Protein 4DQ9 (pdb70)

B-factor: mean 27.58, std 11.33, range [7.48, 104.14]

Foldseek 3Di:
DVQVLQQVVLVVVLVVLVVQLVCLQVPVWKKAWAADQQQQKIFIWTQDPVPGTDGDDDDPDHGMDHRDPFKGKWKAFAPGDIDDDDDPHDVVVVDPDDDPPPDDHPWMNHNVSAIGFMKMGMGGPPDDRAQAFIWTQHVVGDIDTDHRD/DQQVLQQVVLVVVLVVLVVQLVCQQVPVWKKAWAADFVQQKIFIWTQDPVPGTDGDDDDPDDGMDGRDPQKGKWKDFAPDDTDDDDPDPPDDDDHPWINHNVLAIGFMKMGMDGPPDDRAQAFIWGQHPVSDIDTHHGDDDD

Secondary structure (DSSP, 8-state):
-HHHHHHHHHHHHHHHHHHHHHHHHHHS--EEEEEETTTTEEEEEEEETTTEEEE---SSS-SEEEPPTTEEEEEEETT------S-SS-GGGS-SS----PPPPSEEE-TTS-B--EEEEEEETTS-STTSEEEEE-TTS-EEEE---/-HHHHHHHHHHHHHHHHHHHHHHHHHHS--EEEEEETTTTEEEEEEEETTTEEEE---SSS-SEEE--TTEEEEEEETT-------SSTT--PPPSEEE-TTS-B--EEEEEEETTS-STTSEEEEE-TTS-EEEE-SS---

CATH classification: 3.55.40.10

Radius of gyration: 22.16 Å; Cα contacts (8 Å, |Δi|>4): 632; chains: 2; bounding box: 50×71×45 Å

Nearest PDB structures (foldseek):
  4dq9-assembly2_A  TM=1.007E+00  e=2.471E-28  Vibrio cholerae
  2qv8-assembly1_A  TM=1.004E+00  e=1.108E-24  Vibrio cholerae
  4dq9-assembly3_B  TM=9.383E-01  e=7.852E-24  Vibrio cholerae
  2qv8-assembly2_B  TM=9.721E-01  e=1.324E-19  Vibrio cholerae
  6nau-assembly3_C  TM=3.900E-01  e=1.516E+00  Klebsiella pneumoniae subsp. pneumoniae

InterPro domains:
  IPR002416 Type II secretion system protein GspH-like [PR00885] (2-16)
  IPR002416 Type II secretion system protein GspH-like [PR00885] (17-31)
  IPR002416 Type II secretion system protein GspH-like [PR00885] (145-160)
  IPR012902 Prokaryotic N-terminal methylation site [PS00409] (5-25)
  IPR012902 Prokaryotic N-terminal methylation site [TIGR02532] (5-26)
  IPR022346 General secretion pathway, GspH [PF12019] (42-180)
  IPR045584 Pilin-like [SSF54523] (7-83)
  IPR049875 Type II secretion system minor pseudopilin GspH [TIGR01708] (5-185)
  IPR051621 Type II secretion system protein J [PTHR39583] (1-183)

Organism: Vibrio cholerae serotype O1 (strain ATCC 39315 / El Tor Inaba N16961) (NCBI:txid243277)

Solvent-accessible surface area: 15915 Å² total; per-residue (Å²): 93,55,151,83,48,2,90,109,18,0,70,33,2,56,121,43,0,71,42,0,21,99,28,0,99,132,49,33,52,9,2,0,0,19,3,45,22,58,41,56,80,6,0,0,0,42,2,32,4,84,130,10,18,62,78,19,159,46,144,117,25,88,29,59,36,76,16,104,87,19,0,29,0,6,8,37,60,44,93,40,82,60,91,45,73,145,118,166,116,38,76,51,31,108,116,150,131,148,123,132,144,46,80,57,5,56,0,20,0,11,23,60,8,56,0,9,20,5,22,0,0,1,7,15,128,82,85,127,14,77,118,22,44,42,1,28,7,121,56,112,11,84,18,147,55,40,52,68,60,96,56,145,77,53,2,90,102,20,0,68,31,3,50,116,59,0,67,31,0,26,90,52,0,92,136,47,35,63,10,3,0,0,16,4,33,52,126,65,68,81,1,0,1,0,41,2,38,1,71,146,10,19,55,74,24,163,50,154,155,23,84,32,57,30,77,5,130,147,29,3,68,1,22,8,35,60,45,91,40,78,68,115,191,159,110,157,152,119,136,93,88,85,57,5,56,0,21,0,8,22,54,23,84,15,10,29,4,20,1,0,2,2,14,154,64,85,127,16,78,89,22,42,31,0,18,3,81,103,134,54,35,14,115,49,42,51,70,29,153,80,156

Structure (mmCIF, N/CA/C/O backbone):
data_4DQ9
#
_entry.id   4DQ9
#
_cell.length_a   53.391
_cell.length_b   71.110
_cell.length_c   84.646
_cell.angle_alpha   90.00
_cell.angle_beta   90.00
_cell.angle_gamma   90.00
#
_symmetry.space_group_name_H-M   'P 21 21 21'
#
loop_
_entity.id
_entity.type
_entity.pdbx_description
1 polymer 'General secretion pathway protein H'
2 non-polymer 'SODIUM ION'
3 non-polymer 'CHLORIDE ION'
4 water water
#
loop_
_atom_site.group_PDB
_atom_site.id
_atom_site.type_symbol
_atom_site.label_atom_id
_atom_site.label_alt_id
_atom_site.label_comp_id
_atom_site.label_asym_id
_atom_site.label_entity_id
_atom_site.label_seq_id
_atom_site.pdbx_PDB_ins_code
_atom_site.Cartn_x
_atom_site.Cartn_y
_atom_site.Cartn_z
_atom_site.occupancy
_atom_site.B_iso_or_equiv
_atom_site.auth_seq_id
_atom_site.auth_comp_id
_atom_site.auth_asym_id
_atom_site.auth_atom_id
_atom_site.pdbx_PDB_model_num
ATOM 1 N N . SER A 1 1 ? 29.985 67.461 -1.410 1.00 32.91 27 SER A N 1
ATOM 2 C CA . SER A 1 1 ? 31.404 67.342 -1.804 1.00 30.24 27 SER A CA 1
ATOM 3 C C . SER A 1 1 ? 31.916 65.990 -1.347 1.00 27.74 27 SER A C 1
ATOM 4 O O . SER A 1 1 ? 31.234 65.257 -0.591 1.00 26.87 27 SER A O 1
ATOM 7 N N . VAL A 1 2 ? 33.114 65.662 -1.808 1.00 26.43 28 VAL A N 1
ATOM 8 C CA . VAL A 1 2 ? 33.714 64.397 -1.394 1.00 23.47 28 VAL A CA 1
ATOM 9 C C . VAL A 1 2 ? 33.862 64.310 0.150 1.00 22.60 28 VAL A C 1
ATOM 10 O O . VAL A 1 2 ? 33.735 63.244 0.729 1.00 19.36 28 VAL A O 1
ATOM 14 N N . LYS A 1 3 ? 34.155 65.420 0.846 1.00 24.10 29 LYS A N 1
ATOM 15 C CA . LYS A 1 3 ? 34.308 65.343 2.303 1.00 23.77 29 LYS A CA 1
ATOM 16 C C . LYS A 1 3 ? 32.972 64.998 2.921 1.00 22.72 29 LYS A C 1
ATOM 17 O O . LYS A 1 3 ? 32.870 64.338 3.966 1.00 21.13 29 LYS A O 1
ATOM 23 N N . ASP A 1 4 ? 31.882 65.499 2.326 1.00 22.11 30 ASP A N 1
ATOM 24 C CA . ASP A 1 4 ? 30.543 65.271 2.863 1.00 22.04 30 ASP A CA 1
ATOM 25 C C . ASP A 1 4 ? 30.227 63.778 2.659 1.00 19.72 30 ASP A C 1
ATOM 26 O O . ASP A 1 4 ? 29.670 63.128 3.532 1.00 21.12 30 ASP A O 1
ATOM 31 N N . GLU A 1 5 ? 30.643 63.254 1.508 1.00 20.65 31 GLU A N 1
ATOM 32 C CA . GLU A 1 5 ? 30.504 61.847 1.199 1.00 18.16 31 GLU A CA 1
ATOM 33 C C . GLU A 1 5 ? 31.217 60.958 2.158 1.00 18.36 31 GLU A C 1
ATOM 34 O O . GLU A 1 5 ? 30.722 59.854 2.493 1.00 17.52 31 GLU A O 1
ATOM 40 N N . ALA A 1 6 ? 32.422 61.360 2.560 1.00 17.70 32 ALA A N 1
ATOM 41 C CA . ALA A 1 6 ? 33.215 60.542 3.488 1.00 15.82 32 ALA A CA 1
ATOM 42 C C . ALA A 1 6 ? 32.485 60.384 4.823 1.00 15.97 32 ALA A C 1
ATOM 43 O O . ALA A 1 6 ? 32.431 59.306 5.423 1.00 15.58 32 ALA A O 1
ATOM 45 N N . LYS A 1 7 ? 31.924 61.461 5.347 1.00 17.59 33 LYS A N 1
ATOM 46 C CA . LYS A 1 7 ? 31.144 61.427 6.569 1.00 16.01 33 LYS A CA 1
ATOM 47 C C . LYS A 1 7 ? 29.964 60.417 6.466 1.00 17.31 33 LYS A C 1
ATOM 48 O O . LYS A 1 7 ? 29.719 59.622 7.308 1.00 17.84 33 LYS A O 1
ATOM 54 N N . ILE A 1 8 ? 29.211 60.556 5.403 1.00 15.75 34 ILE A N 1
ATOM 55 C CA . ILE A 1 8 ? 28.008 59.759 5.164 1.00 15.69 34 ILE A CA 1
ATOM 56 C C . ILE A 1 8 ? 28.439 58.303 5.091 1.00 15.65 34 ILE A C 1
ATOM 57 O O . ILE A 1 8 ? 27.686 57.393 5.630 1.00 15.87 34 ILE A O 1
ATOM 62 N N . SER A 1 9 ? 29.567 58.045 4.406 1.00 14.96 35 SER A N 1
ATOM 63 C CA . SER A 1 9 ? 30.071 56.647 4.267 1.00 15.00 35 SER A CA 1
ATOM 64 C C . SER A 1 9 ? 30.545 56.113 5.606 1.00 13.27 35 SER A C 1
ATOM 65 O O . SER A 1 9 ? 30.260 54.895 5.903 1.00 15.04 35 SER A O 1
ATOM 68 N N . ALA A 1 10 ? 31.052 56.954 6.471 1.00 14.32 36 ALA A N 1
ATOM 69 C CA . ALA A 1 10 ? 31.527 56.471 7.781 1.00 15.67 36 ALA A CA 1
ATOM 70 C C . ALA A 1 10 ? 30.302 56.202 8.665 1.00 16.08 36 ALA A C 1
ATOM 71 O O . ALA A 1 10 ? 30.205 55.162 9.362 1.00 16.58 36 ALA A O 1
ATOM 73 N N . GLN A 1 11 ? 29.270 57.033 8.546 1.00 15.84 37 GLN A N 1
ATOM 74 C CA . GLN A 1 11 ? 28.008 56.814 9.327 1.00 15.56 37 GLN A CA 1
ATOM 75 C C . GLN A 1 11 ? 27.376 55.513 8.878 1.00 16.04 37 GLN A C 1
ATOM 76 O O . GLN A 1 11 ? 26.887 54.709 9.707 1.00 16.40 37 GLN A O 1
ATOM 82 N N . SER A 1 12 ? 27.417 55.264 7.563 1.00 14.64 38 SER A N 1
ATOM 83 C CA . SER A 1 12 ? 26.788 54.036 7.001 1.00 16.49 38 SER A CA 1
ATOM 84 C C . SER A 1 12 ? 27.530 52.847 7.594 1.00 15.62 38 SER A C 1
ATOM 85 O O . SER A 1 12 ? 26.849 51.867 8.066 1.00 15.86 38 SER A O 1
ATOM 88 N N . PHE A 1 13 ? 28.865 52.845 7.537 1.00 14.79 39 PHE A N 1
ATOM 89 C CA . PHE A 1 13 ? 29.586 51.709 8.146 1.00 13.52 39 PHE A CA 1
ATOM 90 C C . PHE A 1 13 ? 29.287 51.516 9.639 1.00 14.18 39 PHE A C 1
ATOM 91 O O . PHE A 1 13 ? 29.103 50.379 10.111 1.00 15.49 39 PHE A O 1
ATOM 99 N N . TYR A 1 14 ? 29.245 52.598 10.400 1.00 14.19 40 TYR A N 1
ATOM 100 C CA . TYR A 1 14 ? 28.976 52.576 11.821 1.00 15.25 40 TYR A CA 1
ATOM 101 C C . TYR A 1 14 ? 27.644 51.921 12.059 1.00 17.24 40 TYR A C 1
ATOM 102 O O . TYR A 1 14 ? 27.556 51.057 12.921 1.00 17.65 40 TYR A O 1
ATOM 111 N N . GLN A 1 15 ? 26.633 52.317 11.300 1.00 16.04 41 GLN A N 1
ATOM 112 C CA . GLN A 1 15 ? 25.265 51.822 11.494 1.00 16.41 41 GLN A CA 1
ATOM 113 C C . GLN A 1 15 ? 25.212 50.363 11.189 1.00 16.41 41 GLN A C 1
ATOM 114 O O . GLN A 1 15 ? 24.539 49.602 11.933 1.00 15.53 41 GLN A O 1
ATOM 120 N N . ARG A 1 16 ? 26.005 49.931 10.183 1.00 15.37 42 ARG A N 1
ATOM 121 C CA . ARG A 1 16 ? 25.961 48.536 9.785 1.00 14.69 42 ARG A CA 1
ATOM 122 C C . ARG A 1 16 ? 26.726 47.675 10.779 1.00 14.26 42 ARG A C 1
ATOM 123 O O . ARG A 1 16 ? 26.268 46.565 11.106 1.00 17.95 42 ARG A O 1
ATOM 131 N N . LEU A 1 17 ? 27.849 48.172 11.294 1.00 14.43 43 LEU A N 1
ATOM 132 C CA . LEU A 1 17 ? 28.602 47.417 12.248 1.00 14.02 43 LEU A CA 1
ATOM 133 C C . LEU A 1 17 ? 27.725 47.257 13.556 1.00 14.38 43 LEU A C 1
ATOM 134 O O . LEU A 1 17 ? 27.690 46.161 14.157 1.00 16.01 43 LEU A O 1
ATOM 139 N N . LEU A 1 18 ? 27.101 48.334 13.996 1.00 17.12 44 LEU A N 1
ATOM 140 C CA . LEU A 1 18 ? 26.303 48.302 15.223 1.00 18.75 44 LEU A CA 1
ATOM 141 C C . LEU A 1 18 ? 25.240 47.265 15.024 1.00 16.97 44 LEU A C 1
ATOM 142 O O . LEU A 1 18 ? 24.940 46.442 15.923 1.00 17.16 44 LEU A O 1
ATOM 147 N N . LEU A 1 19 ? 24.599 47.267 13.846 1.00 17.40 45 LEU A N 1
ATOM 148 C CA . LEU A 1 19 ? 23.506 46.359 13.557 1.00 16.44 45 LEU A CA 1
ATOM 149 C C . LEU A 1 19 ? 23.963 44.913 13.646 1.00 16.83 45 LEU A C 1
ATOM 150 O O . LEU A 1 19 ? 23.272 44.019 14.236 1.00 17.94 45 LEU A O 1
ATOM 155 N N . LEU A 1 20 ? 25.134 44.615 13.080 1.00 16.40 46 LEU A N 1
ATOM 156 C CA . LEU A 1 20 ? 25.620 43.232 13.049 1.00 16.96 46 LEU A CA 1
ATOM 157 C C . LEU A 1 20 ? 25.992 42.824 14.481 1.00 16.25 46 LEU A C 1
ATOM 158 O O . LEU A 1 20 ? 25.735 41.657 14.809 1.00 18.33 46 LEU A O 1
ATOM 163 N N . ASN A 1 21 ? 26.552 43.701 15.318 1.00 16.34 47 ASN A N 1
ATOM 164 C CA . ASN A 1 21 ? 26.915 43.429 16.710 1.00 17.15 47 ASN A CA 1
ATOM 165 C C . ASN A 1 21 ? 25.645 43.054 17.486 1.00 18.49 47 ASN A C 1
ATOM 166 O O . ASN A 1 21 ? 25.562 42.024 18.156 1.00 17.46 47 ASN A O 1
ATOM 171 N N . GLU A 1 22 ? 24.610 43.858 17.293 1.00 18.06 48 GLU A N 1
ATOM 172 C CA . GLU A 1 22 ? 23.272 43.604 17.851 1.00 19.82 48 GLU A CA 1
ATOM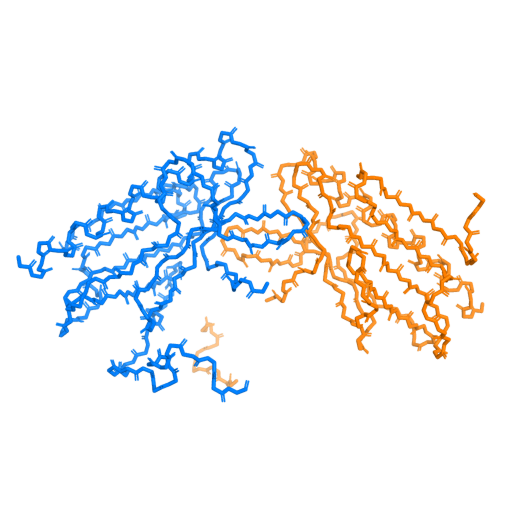 173 C C . GLU A 1 22 ? 22.675 42.270 17.386 1.00 18.75 48 GLU A C 1
ATOM 174 O O . GLU A 1 22 ? 22.209 41.523 18.208 1.00 20.95 48 GLU A O 1
ATOM 180 N N . GLU A 1 23 ? 22.848 41.934 16.094 1.00 18.66 49 GLU A N 1
ATOM 181 C CA . GLU A 1 23 ? 22.319 40.716 15.529 1.00 18.61 49 GLU A CA 1
ATOM 182 C C . GLU A 1 23 ? 23.018 39.543 16.179 1.00 19.42 49 GLU A C 1
ATOM 183 O O . GLU A 1 23 ? 22.370 38.533 16.538 1.00 19.88 49 GLU A O 1
ATOM 189 N N . ALA A 1 24 ? 24.343 39.633 16.309 1.00 18.40 50 ALA A N 1
ATOM 190 C CA . ALA A 1 24 ? 25.156 38.538 16.885 1.00 18.75 50 ALA A CA 1
ATOM 191 C C . ALA A 1 24 ? 24.645 38.263 18.308 1.00 19.96 50 ALA A C 1
ATOM 192 O O . ALA A 1 24 ? 24.422 37.106 18.708 1.00 20.80 50 ALA A O 1
ATOM 194 N N . ILE A 1 25 ? 24.469 39.311 19.085 1.00 20.03 51 ILE A N 1
ATOM 195 C CA . ILE A 1 25 ? 24.105 39.180 20.517 1.00 23.64 51 ILE A CA 1
ATOM 196 C C . ILE A 1 25 ? 22.687 38.572 20.628 1.00 23.91 51 ILE A C 1
ATOM 197 O O . ILE A 1 25 ? 22.523 37.558 21.358 1.00 25.59 51 ILE A O 1
ATOM 202 N N . LEU A 1 26 ? 21.722 39.074 19.847 1.00 25.07 52 LEU A N 1
ATOM 203 C CA . LEU A 1 26 ? 20.325 38.654 19.896 1.00 26.16 52 LEU A CA 1
ATOM 204 C C . LEU A 1 26 ? 20.167 37.226 19.364 1.00 26.52 52 LEU A C 1
ATOM 205 O O . LEU A 1 26 ? 19.378 36.448 19.929 1.00 26.02 52 LEU A O 1
ATOM 210 N N . SER A 1 27 ? 20.942 36.847 18.326 1.00 22.37 53 SER A N 1
ATOM 211 C CA . SER A 1 27 ? 20.675 35.592 17.567 1.00 22.70 53 SER A CA 1
ATOM 212 C C . SER A 1 27 ? 21.549 34.470 17.993 1.00 23.72 53 SER A C 1
ATOM 213 O O . SER A 1 27 ? 21.279 33.285 17.632 1.00 23.87 53 SER A O 1
ATOM 216 N N . GLY A 1 28 ? 22.639 34.777 18.688 1.00 23.47 54 GLY A N 1
ATOM 217 C CA . GLY A 1 28 ? 23.585 33.715 19.028 1.00 24.99 54 GLY A CA 1
ATOM 218 C C . GLY A 1 28 ? 24.448 33.228 17.862 1.00 25.56 54 GLY A C 1
ATOM 219 O O . GLY A 1 28 ? 25.094 32.125 17.893 1.00 26.25 54 GLY A O 1
ATOM 220 N N . GLN A 1 29 ? 24.440 33.983 16.800 1.00 23.38 55 GLN A N 1
ATOM 221 C CA . GLN A 1 29 ? 25.176 33.590 15.602 1.00 23.67 55 GLN A CA 1
ATOM 222 C C . GLN A 1 29 ? 26.346 34.572 15.428 1.00 21.63 55 GLN A C 1
ATOM 223 O O . GLN A 1 29 ? 26.341 35.653 16.025 1.00 21.39 55 GLN A O 1
ATOM 229 N N . ASP A 1 30 ? 27.374 34.162 14.676 1.00 21.73 56 ASP A N 1
ATOM 230 C CA . ASP A 1 30 ? 28.573 35.009 14.480 1.00 22.85 56 ASP A CA 1
ATOM 231 C C . ASP A 1 30 ? 28.486 35.629 13.077 1.00 20.53 56 ASP A C 1
ATOM 232 O O . ASP A 1 30 ? 28.032 35.003 12.073 1.00 20.55 56 ASP A O 1
ATOM 237 N N . PHE A 1 31 ? 28.900 36.886 13.001 1.00 17.76 57 PHE A N 1
ATOM 238 C CA . PHE A 1 31 ? 28.983 37.677 11.779 1.00 17.05 57 PHE A CA 1
ATOM 239 C C . PHE A 1 31 ? 30.375 38.229 11.588 1.00 17.32 57 PHE A C 1
ATOM 240 O O . PHE A 1 31 ? 31.238 37.961 12.395 1.00 16.46 57 PHE A O 1
ATOM 248 N N . GLY A 1 32 ? 30.602 38.912 10.496 1.00 16.50 58 GLY A N 1
ATOM 249 C CA . GLY A 1 32 ? 31.910 39.395 10.243 1.00 16.49 58 GLY A CA 1
ATOM 250 C C . GLY A 1 32 ? 31.858 40.471 9.161 1.00 16.66 58 GLY A C 1
ATOM 251 O O . GLY A 1 32 ? 30.877 40.561 8.433 1.00 16.07 58 GLY A O 1
ATOM 252 N N . VAL A 1 33 ? 32.958 41.240 9.002 1.00 16.10 59 VAL A N 1
ATOM 253 C CA . VAL A 1 33 ? 33.040 42.214 7.948 1.00 16.06 59 VAL A CA 1
ATOM 254 C C . VAL A 1 33 ? 34.351 41.938 7.182 1.00 14.98 59 VAL A C 1
ATOM 255 O O . VAL A 1 33 ? 35.408 41.728 7.778 1.00 16.41 59 VAL A O 1
ATOM 259 N N . ARG A 1 34 ? 34.244 41.740 5.853 1.00 14.81 60 ARG A N 1
ATOM 260 C CA . ARG A 1 34 ? 35.417 41.657 4.972 1.00 17.11 60 ARG A CA 1
ATOM 261 C C . ARG A 1 34 ? 35.679 43.039 4.344 1.00 17.04 60 ARG A C 1
ATOM 262 O O . ARG A 1 34 ? 34.710 43.650 3.832 1.00 16.87 60 ARG A O 1
ATOM 270 N N . ILE A 1 35 ? 36.868 43.617 4.575 1.00 16.18 61 ILE A N 1
ATOM 271 C CA . ILE A 1 35 ? 37.227 44.845 3.964 1.00 16.59 61 ILE A CA 1
ATOM 272 C C . ILE A 1 35 ? 38.162 44.549 2.771 1.00 18.53 61 ILE A C 1
ATOM 273 O O . ILE A 1 35 ? 39.169 43.858 2.926 1.00 18.48 61 ILE A O 1
ATOM 278 N N . ASP A 1 36 ? 37.855 45.090 1.592 1.00 16.81 62 ASP A N 1
ATOM 279 C CA . ASP A 1 36 ? 38.655 44.928 0.367 1.00 19.60 62 ASP A CA 1
ATOM 280 C C . ASP A 1 36 ? 39.124 46.323 -0.024 1.00 17.34 62 ASP A C 1
ATOM 281 O O . ASP A 1 36 ? 38.415 47.102 -0.592 1.00 16.26 62 ASP A O 1
ATOM 286 N N . VAL A 1 37 ? 40.334 46.664 0.385 1.00 17.03 63 VAL A N 1
ATOM 287 C CA . VAL A 1 37 ? 40.833 48.038 0.232 1.00 16.59 63 VAL A CA 1
ATOM 288 C C . VAL A 1 37 ? 41.026 48.338 -1.223 1.00 19.64 63 VAL A C 1
ATOM 289 O O . VAL A 1 37 ? 40.859 49.444 -1.634 1.00 19.59 63 VAL A O 1
ATOM 293 N N . ASP A 1 38 ? 41.390 47.322 -2.025 1.00 20.27 64 ASP A N 1
ATOM 294 C CA . ASP A 1 38 ? 41.656 47.639 -3.429 1.00 22.24 64 ASP A CA 1
ATOM 295 C C . ASP A 1 38 ? 40.430 47.962 -4.250 1.00 23.15 64 ASP A C 1
ATOM 296 O O . ASP A 1 38 ? 40.553 48.741 -5.179 1.00 25.73 64 ASP A O 1
ATOM 301 N N . THR A 1 39 ? 39.263 47.426 -3.915 1.00 20.40 65 THR A N 1
ATOM 302 C CA . THR A 1 39 ? 38.017 47.651 -4.604 1.00 19.32 65 THR A CA 1
ATOM 303 C C . THR A 1 39 ? 37.088 48.591 -3.768 1.00 15.60 65 THR A C 1
ATOM 304 O O . THR A 1 39 ? 36.016 48.921 -4.256 1.00 19.08 65 THR A O 1
ATOM 308 N N . ARG A 1 40 ? 37.521 48.991 -2.590 1.00 17.22 66 ARG A N 1
ATOM 309 C CA . ARG A 1 40 ? 36.814 49.908 -1.706 1.00 14.05 66 ARG A CA 1
ATOM 310 C C . ARG A 1 40 ? 35.446 49.294 -1.326 1.00 16.04 66 ARG A C 1
ATOM 311 O O . ARG A 1 40 ? 34.450 50.002 -1.293 1.00 17.09 66 ARG A O 1
ATOM 319 N N . ARG A 1 41 ? 35.440 48.017 -0.999 1.00 16.57 67 ARG A N 1
ATOM 320 C CA . ARG A 1 41 ? 34.210 47.308 -0.731 1.00 17.25 67 ARG A CA 1
ATOM 321 C C . ARG A 1 41 ? 34.169 46.813 0.696 1.00 17.52 67 ARG A C 1
ATOM 322 O O . ARG A 1 41 ? 35.248 46.418 1.253 1.00 19.30 67 ARG A O 1
ATOM 330 N N . LEU A 1 42 ? 32.960 46.764 1.294 1.00 16.84 68 LEU A N 1
ATOM 331 C CA . LEU A 1 42 ? 32.825 46.189 2.603 1.00 16.92 68 LEU A CA 1
ATOM 332 C C . LEU A 1 42 ? 31.751 45.156 2.389 1.00 17.84 68 LEU A C 1
ATOM 333 O O . LEU A 1 42 ? 30.653 45.475 1.811 1.00 17.92 68 LEU A O 1
ATOM 338 N N . THR A 1 43 ? 32.007 43.954 2.905 1.00 18.29 69 THR A N 1
ATOM 339 C CA . THR A 1 43 ? 30.945 42.904 2.778 1.00 17.62 69 THR A CA 1
ATOM 340 C C . THR A 1 43 ? 30.610 42.340 4.156 1.00 15.73 69 THR A C 1
ATOM 341 O O . THR A 1 43 ? 31.511 42.124 4.956 1.00 18.47 69 THR A O 1
ATOM 345 N N . PHE A 1 44 ? 29.308 42.126 4.404 1.00 14.27 70 PHE A N 1
ATOM 346 C CA . PHE A 1 44 ? 28.802 41.798 5.730 1.00 13.93 70 PHE A CA 1
ATOM 347 C C . PHE A 1 44 ? 28.377 40.344 5.688 1.00 14.32 70 PHE A C 1
ATOM 348 O O . PHE A 1 44 ? 27.511 39.996 4.918 1.00 15.45 70 PHE A O 1
ATOM 356 N N . LEU A 1 45 ? 29.089 39.512 6.434 1.00 15.87 71 LEU A N 1
ATOM 357 C CA . LEU A 1 45 ? 29.050 38.036 6.351 1.00 16.60 71 LEU A CA 1
ATOM 358 C C . LEU A 1 45 ? 28.478 37.397 7.627 1.00 16.28 71 LEU A C 1
ATOM 359 O O . LEU A 1 45 ? 28.540 37.958 8.724 1.00 16.87 71 LEU A O 1
ATOM 364 N N . GLN A 1 46 ? 27.913 36.189 7.467 1.00 17.11 72 GLN A N 1
ATOM 365 C CA . GLN A 1 46 ? 27.469 35.326 8.505 1.00 17.19 72 GLN A CA 1
ATOM 366 C C . GLN A 1 46 ? 28.200 33.995 8.423 1.00 18.05 72 GLN A C 1
ATOM 367 O O . GLN A 1 46 ? 28.462 33.497 7.365 1.00 18.78 72 GLN A O 1
ATOM 373 N N . LEU A 1 47 ? 28.569 33.468 9.577 1.00 18.46 73 LEU A N 1
ATOM 374 C CA . LEU A 1 47 ? 29.219 32.148 9.612 1.00 17.22 73 LEU A CA 1
ATOM 375 C C . LEU A 1 47 ? 28.117 31.031 9.830 1.00 17.56 73 LEU A C 1
ATOM 376 O O . LEU A 1 47 ? 27.249 31.127 10.766 1.00 21.22 73 LEU A O 1
ATOM 381 N N . THR A 1 48 ? 28.070 30.023 8.984 1.00 20.62 74 THR A N 1
ATOM 382 C CA . THR A 1 48 ? 27.146 28.899 9.193 1.00 22.17 74 THR A CA 1
ATOM 383 C C . THR A 1 48 ? 28.055 27.654 9.134 1.00 20.79 74 THR A C 1
ATOM 384 O O . THR A 1 48 ? 29.120 27.671 8.463 1.00 19.73 74 THR A O 1
ATOM 388 N N . ALA A 1 49 ? 27.640 26.611 9.812 1.00 23.80 75 ALA A N 1
ATOM 389 C CA . ALA A 1 49 ? 28.439 25.405 9.871 1.00 24.20 75 ALA A CA 1
ATOM 390 C C . ALA A 1 49 ? 28.430 24.734 8.499 1.00 25.19 75 ALA A C 1
ATOM 391 O O . ALA A 1 49 ? 29.433 24.224 8.041 1.00 24.22 75 ALA A O 1
ATOM 393 N N . ASP A 1 50 ? 27.302 24.773 7.816 1.00 27.32 76 ASP A N 1
ATOM 394 C CA . ASP A 1 50 ? 27.236 24.057 6.591 1.00 30.47 76 ASP A CA 1
ATOM 395 C C . ASP A 1 50 ? 27.769 24.758 5.380 1.00 30.26 76 ASP A C 1
ATOM 396 O O . ASP A 1 50 ? 28.040 24.102 4.437 1.00 32.74 76 ASP A O 1
ATOM 401 N N . LYS A 1 51 ? 27.914 26.082 5.363 1.00 28.29 77 LYS A N 1
ATOM 402 C CA . LYS A 1 51 ? 28.458 26.800 4.216 1.00 30.00 77 LYS A CA 1
ATOM 403 C C . LYS A 1 51 ? 29.567 27.788 4.530 1.00 26.28 77 LYS A C 1
ATOM 404 O O . LYS A 1 51 ? 30.078 28.453 3.616 1.00 28.91 77 LYS A O 1
ATOM 410 N N . GLY A 1 52 ? 30.014 27.804 5.782 1.00 23.89 78 GLY A N 1
ATOM 411 C CA . GLY A 1 52 ? 31.068 28.663 6.251 1.00 20.76 78 GLY A CA 1
ATOM 412 C C . GLY A 1 52 ? 30.641 30.121 6.177 1.00 20.55 78 GLY A C 1
ATOM 413 O O . GLY A 1 52 ? 29.443 30.381 6.374 1.00 19.25 78 GLY A O 1
ATOM 414 N N . TRP A 1 53 ? 31.585 31.038 5.878 1.00 18.91 79 TRP A N 1
ATOM 415 C CA . TRP A 1 53 ? 31.221 32.468 5.732 1.00 18.23 79 TRP A CA 1
ATOM 416 C C . TRP A 1 53 ? 30.426 32.705 4.417 1.00 17.42 79 TRP A C 1
ATOM 417 O O . TRP A 1 53 ? 30.864 32.338 3.304 1.00 19.60 79 TRP A O 1
ATOM 428 N N . GLN A 1 54 ? 29.267 33.334 4.552 1.00 16.89 80 GLN A N 1
ATOM 429 C CA . GLN A 1 54 ? 28.455 33.694 3.398 1.00 17.11 80 GLN A CA 1
ATOM 430 C C . GLN A 1 54 ? 27.979 35.096 3.549 1.00 14.59 80 GLN A C 1
ATOM 431 O O . GLN A 1 54 ? 27.838 35.578 4.674 1.00 17.59 80 GLN A O 1
ATOM 437 N N . LYS A 1 55 ? 27.672 35.772 2.436 1.00 16.55 81 LYS A N 1
ATOM 438 C CA . LYS A 1 55 ? 27.034 37.072 2.590 1.00 16.48 81 LYS A CA 1
ATOM 439 C C . LYS A 1 55 ? 25.699 36.967 3.393 1.00 16.99 81 LYS A C 1
ATOM 440 O O . LYS A 1 55 ? 24.897 36.026 3.202 1.00 18.83 81 LYS A O 1
ATOM 446 N N . TRP A 1 56 ? 25.460 37.873 4.311 1.00 16.40 82 TRP A N 1
ATOM 447 C CA . TRP A 1 56 ? 24.252 37.744 5.180 1.00 17.33 82 TRP A CA 1
ATOM 448 C C . TRP A 1 56 ? 23.035 38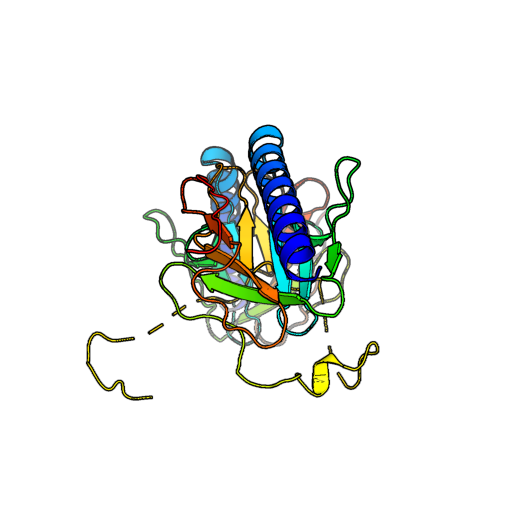.220 4.405 1.00 20.32 82 TRP A C 1
ATOM 449 O O . TRP A 1 56 ? 22.818 39.435 4.306 1.00 20.84 82 TRP A O 1
ATOM 460 N N . GLN A 1 57 ? 22.154 37.296 4.039 1.00 22.07 83 GLN A N 1
ATOM 461 C CA . GLN A 1 57 ? 20.909 37.756 3.356 1.00 24.32 83 GLN A CA 1
ATOM 462 C C . GLN A 1 57 ? 19.879 38.004 4.413 1.00 22.80 83 GLN A C 1
ATOM 463 O O . GLN A 1 57 ? 19.642 37.185 5.287 1.00 23.75 83 GLN A O 1
ATOM 469 N N . ASN A 1 58 ? 19.351 39.232 4.437 1.00 20.98 84 ASN A N 1
ATOM 470 C CA . ASN A 1 58 ? 18.562 39.620 5.558 1.00 20.29 84 ASN A CA 1
ATOM 471 C C . ASN A 1 58 ? 17.633 40.730 5.151 1.00 21.21 84 ASN A C 1
ATOM 472 O O . ASN A 1 58 ? 17.834 41.320 4.080 1.00 20.37 84 ASN A O 1
ATOM 477 N N . ASP A 1 59 ? 16.696 41.051 6.023 1.00 19.89 85 ASP A N 1
ATOM 478 C CA . ASP A 1 59 ? 15.699 42.074 5.746 1.00 21.59 85 ASP A CA 1
ATOM 479 C C . ASP A 1 59 ? 15.952 43.367 6.479 1.00 21.46 85 ASP A C 1
ATOM 480 O O . ASP A 1 59 ? 15.007 44.126 6.681 1.00 24.28 85 ASP A O 1
ATOM 485 N N . LYS A 1 60 ? 17.179 43.623 6.932 1.00 20.22 86 LYS A N 1
ATOM 486 C CA . LYS A 1 60 ? 17.532 44.830 7.713 1.00 20.63 86 LYS A CA 1
ATOM 487 C C . LYS A 1 60 ? 18.475 45.752 6.978 1.00 21.23 86 LYS A C 1
ATOM 488 O O . LYS A 1 60 ? 18.332 46.981 7.087 1.00 22.66 86 LYS A O 1
ATOM 494 N N . MET A 1 61 ? 19.359 45.197 6.163 1.00 19.18 87 MET A N 1
ATOM 495 C CA . MET A 1 61 ? 20.443 45.958 5.483 1.00 19.12 87 MET A CA 1
ATOM 496 C C . MET A 1 61 ? 20.997 45.208 4.283 1.00 17.79 87 MET A C 1
ATOM 497 O O . MET A 1 61 ? 21.073 44.016 4.301 1.00 17.91 87 MET A O 1
ATOM 502 N N . THR A 1 62 ? 21.447 45.928 3.251 1.00 17.32 88 THR A N 1
ATOM 503 C CA . THR A 1 62 ? 22.238 45.307 2.224 1.00 17.12 88 THR A CA 1
ATOM 504 C C . THR A 1 62 ? 23.536 44.772 2.817 1.00 17.47 88 THR A C 1
ATOM 505 O O . THR A 1 62 ? 24.015 45.266 3.844 1.00 17.37 88 THR A O 1
ATOM 509 N N . ASN A 1 63 ? 24.081 43.755 2.185 1.00 17.01 89 ASN A N 1
ATOM 510 C CA . ASN A 1 63 ? 25.248 43.067 2.716 1.00 16.85 89 ASN A CA 1
ATOM 511 C C . ASN A 1 63 ? 26.594 43.384 1.999 1.00 16.81 89 ASN A C 1
ATOM 512 O O . ASN A 1 63 ? 27.558 42.777 2.324 1.00 15.45 89 ASN A O 1
ATOM 517 N N . GLN A 1 64 ? 26.619 44.298 1.040 1.00 16.91 90 GLN A N 1
ATOM 518 C CA . GLN A 1 64 ? 27.845 44.722 0.416 1.00 17.26 90 GLN A CA 1
ATOM 519 C C . GLN A 1 64 ? 27.695 46.196 0.082 1.00 19.38 90 GLN A C 1
ATOM 520 O O . GLN A 1 64 ? 26.652 46.607 -0.444 1.00 20.19 90 GLN A O 1
ATOM 526 N N . THR A 1 65 ? 28.685 46.975 0.429 1.00 16.98 91 THR A N 1
ATOM 527 C CA . THR A 1 65 ? 28.686 48.418 0.026 1.00 18.25 91 THR A CA 1
ATOM 528 C C . THR A 1 65 ? 30.014 48.725 -0.696 1.00 18.04 91 THR A C 1
ATOM 529 O O . THR A 1 65 ? 31.037 48.139 -0.386 1.00 16.85 91 THR A O 1
ATOM 533 N N . THR A 1 66 ? 30.013 49.628 -1.688 1.00 15.89 92 THR A N 1
ATOM 534 C CA . THR A 1 66 ? 31.240 49.984 -2.411 1.00 18.89 92 THR A CA 1
ATOM 535 C C . THR A 1 66 ? 31.290 51.524 -2.361 1.00 19.20 92 THR A C 1
ATOM 536 O O . THR A 1 66 ? 30.277 52.238 -2.575 1.00 21.93 92 THR A O 1
ATOM 540 N N . LEU A 1 67 ? 32.430 52.042 -1.963 1.00 18.21 93 LEU A N 1
ATOM 541 C CA . LEU A 1 67 ? 32.596 53.491 -1.927 1.00 19.51 93 LEU A CA 1
ATOM 542 C C . LEU A 1 67 ? 32.434 54.132 -3.342 1.00 21.17 93 LEU A C 1
ATOM 543 O O . LEU A 1 67 ? 32.887 53.565 -4.314 1.00 22.25 93 LEU A O 1
ATOM 548 N N . LYS A 1 68 ? 31.834 55.308 -3.340 1.00 25.59 94 LYS A N 1
ATOM 549 C CA . LYS A 1 68 ? 31.731 56.138 -4.517 1.00 28.95 94 LYS A CA 1
ATOM 550 C C . LYS A 1 68 ? 33.114 56.572 -4.956 1.00 28.20 94 LYS A C 1
ATOM 551 O O . LYS A 1 68 ? 34.061 56.705 -4.152 1.00 24.11 94 LYS A O 1
ATOM 557 N N . GLU A 1 69 ? 33.215 56.844 -6.262 1.00 32.17 95 GLU A N 1
ATOM 558 C CA . GLU A 1 69 ? 34.502 57.240 -6.863 1.00 31.04 95 GLU A CA 1
ATOM 559 C C . GLU A 1 69 ? 34.847 58.544 -6.205 1.00 28.91 95 GLU A C 1
ATOM 560 O O . GLU A 1 69 ? 33.983 59.413 -5.940 1.00 32.04 95 GLU A O 1
ATOM 562 N N . GLY A 1 70 ? 36.092 58.630 -5.872 1.00 26.57 96 GLY A N 1
ATOM 563 C CA . GLY A 1 70 ? 36.617 59.811 -5.201 1.00 23.06 96 GLY A CA 1
ATOM 564 C C . GLY A 1 70 ? 36.906 59.556 -3.750 1.00 20.95 96 GLY A C 1
ATOM 565 O O . GLY A 1 70 ? 37.625 60.376 -3.172 1.00 20.75 96 GLY A O 1
ATOM 566 N N . LEU A 1 71 ? 36.330 58.487 -3.143 1.00 18.94 97 LEU A N 1
ATOM 567 C CA . LEU A 1 71 ? 36.672 58.090 -1.798 1.00 17.38 97 LEU A CA 1
ATOM 568 C C . LEU A 1 71 ? 37.597 56.889 -1.771 1.00 18.78 97 LEU A C 1
ATOM 569 O O . LEU A 1 71 ? 37.579 56.076 -2.713 1.00 20.89 97 LEU A O 1
ATOM 574 N N . GLN A 1 72 ? 38.369 56.803 -0.694 1.00 15.98 98 GLN A N 1
ATOM 575 C CA . GLN A 1 72 ? 39.293 55.687 -0.400 1.00 17.33 98 GLN A CA 1
ATOM 576 C C . GLN A 1 72 ? 38.877 55.143 0.958 1.00 16.71 98 GLN A C 1
ATOM 577 O O . GLN A 1 72 ? 38.314 55.880 1.805 1.00 16.28 98 GLN A O 1
ATOM 583 N N . LEU A 1 73 ? 39.235 53.889 1.180 1.00 17.17 99 LEU A N 1
ATOM 584 C CA . LEU A 1 73 ? 39.200 53.427 2.529 1.00 17.34 99 LEU A CA 1
ATOM 585 C C . LEU A 1 73 ? 40.517 52.688 2.918 1.00 14.21 99 LEU A C 1
ATOM 586 O O . LEU A 1 73 ? 41.296 52.224 2.065 1.00 17.24 99 LEU A O 1
ATOM 591 N N . ASP A 1 74 ? 40.710 52.586 4.211 1.00 14.72 100 ASP A N 1
ATOM 592 C CA . ASP A 1 74 ? 41.865 51.896 4.781 1.00 16.72 100 ASP A CA 1
ATOM 593 C C . ASP A 1 74 ? 41.577 51.369 6.159 1.00 16.18 100 ASP A C 1
ATOM 594 O O . ASP A 1 74 ? 40.548 51.757 6.750 1.00 15.96 100 ASP A O 1
ATOM 599 N N . PHE A 1 75 ? 42.380 50.458 6.665 1.00 16.59 101 PHE A N 1
ATOM 600 C CA . PHE A 1 75 ? 42.059 49.905 7.968 1.00 16.29 101 PHE A CA 1
ATOM 601 C C . PHE A 1 75 ? 43.387 49.455 8.668 1.00 14.94 101 PHE A C 1
ATOM 602 O O . PHE A 1 75 ? 44.400 49.179 7.986 1.00 16.98 101 PHE A O 1
ATOM 610 N N . GLU A 1 76 ? 43.283 49.382 9.981 1.00 16.75 102 GLU A N 1
ATOM 611 C CA . GLU A 1 76 ? 44.327 48.929 10.901 1.00 17.83 102 GLU A CA 1
ATOM 612 C C . GLU A 1 76 ? 43.655 47.876 11.766 1.00 18.24 102 GLU A C 1
ATOM 613 O O . GLU A 1 76 ? 42.452 48.035 12.144 1.00 17.07 102 GLU A O 1
ATOM 619 N N . LEU A 1 77 ? 44.362 46.781 12.046 1.00 20.02 103 LEU A N 1
ATOM 620 C CA . LEU A 1 77 ? 43.974 45.834 13.103 1.00 20.60 103 LEU A CA 1
ATOM 621 C C . LEU A 1 77 ? 44.728 46.032 14.342 1.00 22.73 103 LEU A C 1
ATOM 622 O O . LEU A 1 77 ? 45.947 45.988 14.323 1.00 24.74 103 LEU A O 1
ATOM 627 N N . GLY A 1 78 ? 43.974 46.263 15.410 1.00 24.25 104 GLY A N 1
ATOM 628 C CA . GLY A 1 78 ? 44.533 46.413 16.733 1.00 27.63 104 GLY A CA 1
ATOM 629 C C . GLY A 1 78 ? 45.490 47.588 16.678 1.00 29.49 104 GLY A C 1
ATOM 630 O O . GLY A 1 78 ? 45.165 48.634 16.121 1.00 30.63 104 GLY A O 1
ATOM 631 N N . GLY A 1 79 ? 46.702 47.365 17.149 1.00 31.53 105 GLY A N 1
ATOM 632 C CA . GLY A 1 79 ? 47.680 48.429 17.158 1.00 33.49 105 GLY A CA 1
ATOM 633 C C . GLY A 1 79 ? 48.552 48.459 15.933 1.00 32.57 105 GLY A C 1
ATOM 634 O O . GLY A 1 79 ? 49.572 49.157 15.924 1.00 35.83 105 GLY A O 1
ATOM 635 N N . GLY A 1 80 ? 48.141 47.762 14.878 1.00 30.05 106 GLY A N 1
ATOM 636 C CA . GLY A 1 80 ? 49.026 47.573 13.731 1.00 28.51 106 GLY A CA 1
ATOM 637 C C . GLY A 1 80 ? 48.979 48.680 12.708 1.00 26.92 106 GLY A C 1
ATOM 638 O O . GLY A 1 80 ? 48.283 49.729 12.868 1.00 27.80 106 GLY A O 1
ATOM 639 N N . ALA A 1 81 ? 49.662 48.422 11.623 1.00 25.13 107 ALA A N 1
ATOM 640 C CA . ALA A 1 81 ? 49.885 49.439 10.583 1.00 25.07 107 ALA A CA 1
ATOM 641 C C . ALA A 1 81 ? 48.714 49.505 9.649 1.00 22.56 107 ALA A C 1
ATOM 642 O O . ALA A 1 81 ? 47.968 48.563 9.549 1.00 22.01 107 ALA A O 1
ATOM 644 N N . TRP A 1 82 ? 48.576 50.619 8.938 1.00 21.91 108 TRP A N 1
ATOM 645 C CA . TRP A 1 82 ? 47.530 50.691 7.882 1.00 20.95 108 TRP A CA 1
ATOM 646 C C . TRP A 1 82 ? 47.799 49.585 6.868 1.00 21.33 108 TRP A C 1
ATOM 647 O O . TRP A 1 82 ? 48.960 49.267 6.547 1.00 22.10 108 TRP A O 1
ATOM 658 N N . GLN A 1 83 ? 46.725 48.963 6.382 1.00 20.25 109 GLN A N 1
ATOM 659 C CA . GLN A 1 83 ? 46.790 47.800 5.519 1.00 20.57 109 GLN A CA 1
ATOM 660 C C . GLN A 1 83 ? 47.021 48.080 4.054 1.00 20.56 109 GLN A C 1
ATOM 661 O O . GLN A 1 83 ? 47.643 47.260 3.345 1.00 22.99 109 GLN A O 1
ATOM 667 N N . LYS A 1 84 ? 46.523 49.211 3.577 1.00 18.78 110 LYS A N 1
ATOM 668 C CA . LYS A 1 84 ? 46.577 49.477 2.146 1.00 20.59 110 LYS A CA 1
ATOM 669 C C . LYS A 1 84 ? 48.028 49.830 1.760 1.00 21.43 110 LYS A C 1
ATOM 670 O O . LYS A 1 84 ? 48.677 50.628 2.448 1.00 20.74 110 LYS A O 1
ATOM 676 N N . ASP A 1 85 ? 48.474 49.345 0.597 1.00 19.05 111 ASP A N 1
ATOM 677 C CA . ASP A 1 85 ? 49.804 49.724 0.071 1.00 19.72 111 ASP A CA 1
ATOM 678 C C . ASP A 1 85 ? 49.694 51.071 -0.642 1.00 20.63 111 ASP A C 1
ATOM 679 O O . ASP A 1 85 ? 48.631 51.631 -0.737 1.00 20.96 111 ASP A O 1
ATOM 684 N N . ASP A 1 86 ? 50.837 51.619 -1.110 1.00 18.78 112 ASP A N 1
ATOM 685 C CA . ASP A 1 86 ? 50.908 52.899 -1.726 1.00 21.02 112 ASP A CA 1
ATOM 686 C C . ASP A 1 86 ? 50.477 52.993 -3.181 1.00 19.36 112 ASP A C 1
ATOM 687 O O . ASP A 1 86 ? 50.420 54.073 -3.719 1.00 19.77 112 ASP A O 1
ATOM 692 N N . ARG A 1 87 ? 50.252 51.892 -3.859 1.00 19.73 113 ARG A N 1
ATOM 693 C CA . ARG A 1 87 ? 49.892 51.974 -5.240 1.00 19.91 113 ARG A CA 1
ATOM 694 C C . ARG A 1 87 ? 48.657 52.763 -5.461 1.00 18.83 113 ARG A C 1
ATOM 695 O O . ARG A 1 87 ? 47.718 52.780 -4.599 1.00 20.25 113 ARG A O 1
ATOM 703 N N . LEU A 1 88 ? 48.571 53.362 -6.589 1.00 22.43 114 LEU A N 1
ATOM 704 C CA . LEU A 1 88 ? 47.303 54.055 -6.995 1.00 24.74 114 LEU A CA 1
ATOM 705 C C . LEU A 1 88 ? 46.218 53.055 -7.255 1.00 27.08 114 LEU A C 1
ATOM 706 O O . LEU A 1 88 ? 45.058 53.345 -7.036 1.00 29.73 114 LEU A O 1
ATOM 711 N N . PHE A 1 89 ? 46.627 51.890 -7.742 1.00 26.78 115 PHE A N 1
ATOM 712 C CA . PHE A 1 89 ? 45.691 50.819 -7.991 1.00 25.75 115 PHE A CA 1
ATOM 713 C C . PHE A 1 89 ? 46.483 49.491 -8.009 1.00 25.37 115 PHE A C 1
ATOM 714 O O . PHE A 1 89 ? 47.669 49.428 -8.388 1.00 22.89 115 PHE A O 1
ATOM 722 N N . ASN A 1 90 ? 45.773 48.428 -7.682 1.00 25.78 116 ASN A N 1
ATOM 723 C CA . ASN A 1 90 ? 46.301 47.062 -7.817 1.00 25.79 116 ASN A CA 1
ATOM 724 C C . ASN A 1 90 ? 46.005 46.615 -9.244 1.00 27.15 116 ASN A C 1
ATOM 725 O O . ASN A 1 90 ? 44.840 46.502 -9.601 1.00 27.02 116 ASN A O 1
ATOM 730 N N . PRO A 1 91 ? 47.050 46.389 -10.072 1.00 26.63 117 PRO A N 1
ATOM 731 C CA . PRO A 1 91 ? 46.761 46.052 -11.439 1.00 27.23 117 PRO A CA 1
ATOM 732 C C . PRO A 1 91 ? 45.804 44.867 -11.515 1.00 29.62 117 PRO A C 1
ATOM 733 O O . PRO A 1 91 ? 44.877 44.856 -12.332 1.00 27.67 117 PRO A O 1
ATOM 737 N N . GLY A 1 92 ? 45.962 43.891 -10.652 1.00 27.27 118 GLY A N 1
ATOM 738 C CA . GLY A 1 92 ? 45.025 42.726 -10.761 1.00 29.53 118 GLY A CA 1
ATOM 739 C C . GLY A 1 92 ? 43.558 42.970 -10.358 1.00 31.65 118 GLY A C 1
ATOM 740 O O . GLY A 1 92 ? 42.644 42.266 -10.801 1.00 33.62 118 GLY A O 1
ATOM 741 N N . SER A 1 93 ? 43.313 43.914 -9.461 1.00 32.70 119 SER A N 1
ATOM 742 C CA . SER A 1 93 ? 41.962 44.165 -8.948 1.00 34.84 119 SER A CA 1
ATOM 743 C C . SE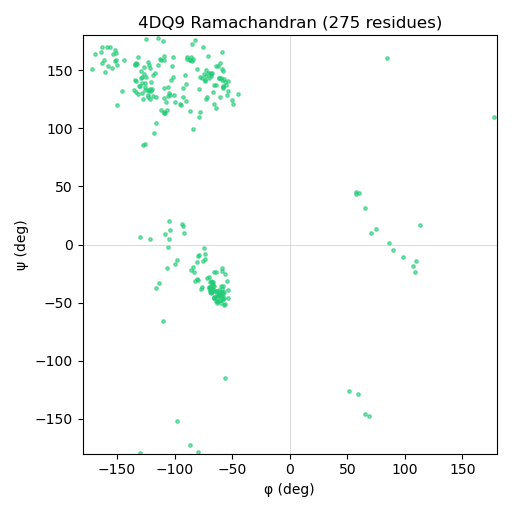R A 1 93 ? 41.048 45.003 -9.905 1.00 35.10 119 SER A C 1
ATOM 744 O O . SER A 1 93 ? 39.842 45.161 -9.627 1.00 38.37 119 SER A O 1
ATOM 747 N N . LEU A 1 94 ? 41.623 45.558 -10.987 1.00 35.24 120 LEU A N 1
ATOM 748 C CA . LEU A 1 94 ? 40.825 46.377 -11.932 1.00 35.75 120 LEU A CA 1
ATOM 749 C C . LEU A 1 94 ? 39.829 45.510 -12.660 1.00 37.85 120 LEU A C 1
ATOM 750 O O . LEU A 1 94 ? 38.697 45.963 -12.864 1.00 39.19 120 LEU A O 1
ATOM 755 N N . PHE A 1 95 ? 40.260 44.276 -13.014 1.00 37.57 121 PHE A N 1
ATOM 756 C CA . PHE A 1 95 ? 39.445 43.307 -13.786 1.00 37.85 121 PHE A CA 1
ATOM 757 C C . PHE A 1 95 ? 38.222 42.857 -12.982 1.00 40.02 121 PHE A C 1
ATOM 758 O O . PHE A 1 95 ? 38.373 42.269 -11.886 1.00 38.16 121 PHE A O 1
ATOM 766 N N . ASP A 1 96 ? 37.025 43.091 -13.527 1.00 43.83 122 ASP A N 1
ATOM 767 C CA . ASP A 1 96 ? 35.814 42.563 -12.911 1.00 47.18 122 ASP A CA 1
ATOM 768 C C . ASP A 1 96 ? 35.784 41.036 -13.006 1.00 49.49 122 ASP A C 1
ATOM 769 O O . ASP A 1 96 ? 35.302 40.395 -12.065 1.00 51.81 122 ASP A O 1
ATOM 774 N N . GLU A 1 97 ? 36.329 40.472 -14.093 1.00 58.22 123 GLU A N 1
ATOM 775 C CA . GLU A 1 97 ? 36.359 39.014 -14.355 1.00 56.23 123 GLU A CA 1
ATOM 776 C C . GLU A 1 97 ? 37.625 38.292 -13.828 1.00 53.07 123 GLU A C 1
ATOM 777 O O . GLU A 1 97 ? 38.720 38.868 -13.835 1.00 51.65 123 GLU A O 1
ATOM 783 N N . GLU A 1 98 ? 37.469 37.036 -13.383 1.00 51.80 124 GLU A N 1
ATOM 784 C CA . GLU A 1 98 ? 38.614 36.197 -13.041 1.00 50.88 124 GLU A CA 1
ATOM 785 C C . GLU A 1 98 ? 39.559 36.058 -14.270 1.00 50.84 124 GLU A C 1
ATOM 786 O O . GLU A 1 98 ? 39.093 35.813 -15.406 1.00 51.02 124 GLU A O 1
ATOM 792 N N . MET A 1 99 ? 40.875 36.198 -14.017 1.00 50.92 125 MET A N 1
ATOM 793 C CA . MET A 1 99 ? 41.924 36.184 -15.060 1.00 51.97 125 MET A CA 1
ATOM 794 C C . MET A 1 99 ? 42.788 34.906 -15.102 1.00 51.22 125 MET A C 1
ATOM 795 O O . MET A 1 99 ? 43.401 34.622 -16.151 1.00 49.99 125 MET A O 1
ATOM 800 N N . PHE A 1 100 ? 42.823 34.137 -13.993 1.00 51.16 126 PHE A N 1
ATOM 801 C CA . PHE A 1 100 ? 43.681 32.935 -13.910 1.00 52.77 126 PHE A CA 1
ATOM 802 C C . PHE A 1 100 ? 42.874 31.609 -13.917 1.00 52.70 126 PHE A C 1
ATOM 803 O O . PHE A 1 100 ? 41.968 31.385 -13.073 1.00 52.45 126 PHE A O 1
ATOM 805 N N . GLN A 1 109 ? 33.436 29.601 -0.600 1.00 69.95 135 GLN A N 1
ATOM 806 C CA . GLN A 1 109 ? 34.680 30.238 -1.084 1.00 62.40 135 GLN A CA 1
ATOM 807 C C . GLN A 1 109 ? 34.589 31.785 -1.083 1.00 56.70 135 GLN A C 1
ATOM 808 O O . GLN A 1 109 ? 35.366 32.498 -1.751 1.00 54.75 135 GLN A O 1
ATOM 810 N N . GLU A 1 110 ? 33.602 32.278 -0.358 1.00 57.72 136 GLU A N 1
ATOM 811 C CA . GLU A 1 110 ? 33.536 33.678 0.091 1.00 52.90 136 GLU A CA 1
ATOM 812 C C . GLU A 1 110 ? 34.715 33.946 1.043 1.00 47.11 136 GLU A C 1
ATOM 813 O O . GLU A 1 110 ? 34.795 33.332 2.082 1.00 44.92 136 GLU A O 1
ATOM 819 N N . PRO A 1 111 ? 35.634 34.862 0.688 1.00 26.57 137 PRO A N 1
ATOM 820 C CA . PRO A 1 111 ? 36.849 35.097 1.520 1.00 26.17 137 PRO A CA 1
ATOM 821 C C . PRO A 1 111 ? 36.497 35.540 2.930 1.00 24.25 137 PRO A C 1
ATOM 822 O O . PRO A 1 111 ? 35.522 36.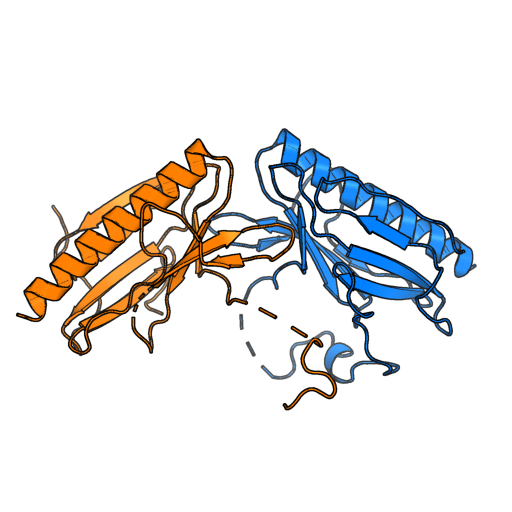282 3.096 1.00 21.62 137 PRO A O 1
ATOM 826 N N . ALA A 1 112 ? 37.272 35.087 3.920 1.00 22.70 138 ALA A N 1
ATOM 827 C CA . ALA A 1 112 ? 36.938 35.280 5.309 1.00 20.07 138 ALA A CA 1
ATOM 828 C C . ALA A 1 112 ? 37.038 36.725 5.740 1.00 18.92 138 ALA A C 1
ATOM 829 O O . ALA A 1 112 ? 37.879 37.505 5.268 1.00 19.46 138 ALA A O 1
ATOM 831 N N . PRO A 1 113 ? 36.168 37.094 6.648 1.00 17.86 139 PRO A N 1
ATOM 832 C CA . PRO A 1 113 ? 36.235 38.477 7.184 1.00 16.83 139 PRO A CA 1
ATOM 833 C C . PRO A 1 113 ? 37.469 38.709 8.004 1.00 17.87 139 PRO A C 1
ATOM 834 O O . PRO A 1 113 ? 37.935 37.755 8.680 1.00 18.03 139 PRO A O 1
ATOM 838 N N . GLN A 1 114 ? 38.021 39.928 8.004 1.00 17.91 140 GLN A N 1
ATOM 839 C CA . GLN A 1 114 ? 39.109 40.301 8.902 1.00 18.56 140 GLN A CA 1
ATOM 840 C C . GLN A 1 114 ? 38.531 40.758 10.222 1.00 17.72 140 GLN A C 1
ATOM 841 O O . GLN A 1 114 ? 39.220 40.704 11.245 1.00 22.18 140 GLN A O 1
ATOM 847 N N . LEU A 1 115 ? 37.282 41.163 10.222 1.00 17.39 141 LEU A N 1
ATOM 848 C CA . LEU A 1 115 ? 36.599 41.606 11.447 1.00 16.23 141 LEU A CA 1
ATOM 849 C C . LEU A 1 115 ? 35.572 40.621 11.906 1.00 17.73 141 LEU A C 1
ATOM 850 O O . LEU A 1 115 ? 34.588 40.414 11.180 1.00 17.63 141 LEU A O 1
ATOM 855 N N . PHE A 1 116 ? 35.771 39.982 13.055 1.00 17.14 142 PHE A N 1
ATOM 856 C CA . PHE A 1 116 ? 34.815 39.101 13.611 1.00 16.45 142 PHE A CA 1
ATOM 857 C C . PHE A 1 116 ? 33.874 39.818 14.527 1.00 16.93 142 PHE A C 1
ATOM 858 O O . PHE A 1 116 ? 34.295 40.654 15.358 1.00 16.25 142 PHE A O 1
ATOM 866 N N . VAL A 1 117 ? 32.609 39.465 14.409 1.00 15.30 143 VAL A N 1
ATOM 867 C CA . VAL A 1 117 ? 31.522 40.090 15.165 1.00 15.26 143 VAL A CA 1
ATOM 868 C C . VAL A 1 117 ? 30.798 38.913 15.815 1.00 17.03 143 VAL A C 1
ATOM 869 O O . VAL A 1 117 ? 29.832 38.373 15.239 1.00 19.11 143 VAL A O 1
ATOM 873 N N . LEU A 1 118 ? 31.321 38.524 16.979 1.00 17.74 144 LEU A N 1
ATOM 874 C CA . LEU A 1 118 ? 30.941 37.254 17.573 1.00 19.29 144 LEU A CA 1
ATOM 875 C C . LEU A 1 118 ? 29.648 37.371 18.471 1.00 20.86 144 LEU A C 1
ATOM 876 O O . LEU A 1 118 ? 29.308 38.435 18.988 1.00 22.36 144 LEU A O 1
ATOM 881 N N . SER A 1 119 ? 29.003 36.221 18.680 1.00 21.71 145 SER A N 1
ATOM 882 C CA . SER A 1 119 ? 27.817 36.101 19.494 1.00 22.32 145 SER A CA 1
ATOM 883 C C . SER A 1 119 ? 27.987 36.546 20.936 1.00 26.81 145 SER A C 1
ATOM 884 O O . SER A 1 119 ? 27.016 36.937 21.593 1.00 24.49 145 SER A O 1
ATOM 887 N N . SER A 1 120 ? 29.243 36.535 21.396 1.00 27.48 146 SER A N 1
ATOM 888 C CA . SER A 1 120 ? 29.576 36.981 22.750 1.00 30.51 146 SER A CA 1
ATOM 889 C C . SER A 1 120 ? 29.498 38.484 22.871 1.00 30.50 146 SER A C 1
ATOM 890 O O . SER A 1 120 ? 29.643 39.014 23.961 1.00 33.73 146 SER A O 1
ATOM 893 N N . GLY A 1 121 ? 29.320 39.197 21.776 1.00 25.90 147 GLY A N 1
ATOM 894 C CA . GLY A 1 121 ? 29.431 40.656 21.791 1.00 26.54 147 GLY A CA 1
ATOM 895 C C . GLY A 1 121 ? 30.802 41.267 21.524 1.00 23.67 147 GLY A C 1
ATOM 896 O O . GLY A 1 121 ? 30.939 42.477 21.353 1.00 24.53 147 GLY A O 1
ATOM 897 N N . GLU A 1 122 ? 31.833 40.423 21.394 1.00 23.16 148 GLU A N 1
ATOM 898 C CA . GLU A 1 122 ? 33.198 40.827 21.099 1.00 22.30 148 GLU A CA 1
ATOM 899 C C . GLU A 1 122 ? 33.366 41.144 19.626 1.00 21.16 148 GLU A C 1
ATOM 900 O O . GLU A 1 122 ? 32.734 40.508 18.751 1.00 20.86 148 GLU A O 1
ATOM 906 N N . VAL A 1 123 ? 34.207 42.144 19.379 1.00 19.88 149 VAL A N 1
ATOM 907 C CA . VAL A 1 123 ? 34.442 42.548 18.001 1.00 18.76 149 VAL A CA 1
ATOM 908 C C . VAL A 1 123 ? 35.954 42.675 17.904 1.00 18.89 149 VAL A C 1
ATOM 909 O O . VAL A 1 123 ? 36.609 43.247 18.788 1.00 20.52 149 VAL A O 1
ATOM 913 N N . THR A 1 124 ? 36.462 42.235 16.773 1.00 17.74 150 THR A N 1
ATOM 914 C CA . THR A 1 124 ? 37.892 42.407 16.484 1.00 14.59 150 THR A CA 1
ATOM 915 C C . THR A 1 124 ? 38.343 43.883 16.605 1.00 17.00 150 THR A C 1
ATOM 916 O O . THR A 1 124 ? 37.678 44.752 16.029 1.00 18.37 150 THR A O 1
ATOM 920 N N . PRO A 1 125 ? 39.448 44.170 17.382 1.00 18.17 151 PRO A N 1
ATOM 921 C CA . PRO A 1 125 ? 39.854 45.579 17.493 1.00 17.90 151 PRO A CA 1
ATOM 922 C C . PRO A 1 125 ? 40.344 46.086 16.184 1.00 17.16 151 PRO A C 1
ATOM 923 O O . PRO A 1 125 ? 41.158 45.441 15.566 1.00 16.87 151 PRO A O 1
ATOM 927 N N . PHE A 1 126 ? 39.858 47.241 15.757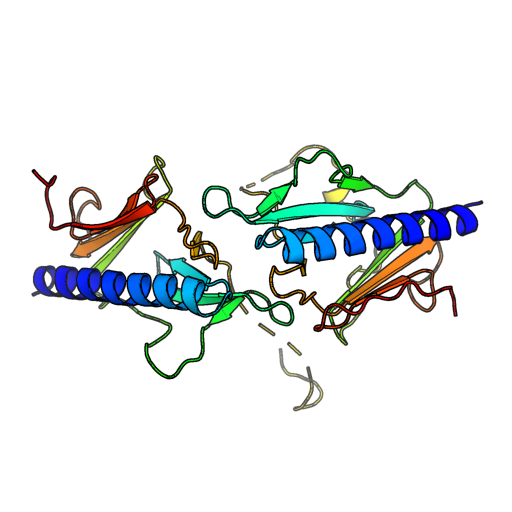 1.00 15.78 152 PHE A N 1
ATOM 928 C CA . PHE A 1 126 ? 40.293 47.759 14.456 1.00 17.74 152 PHE A CA 1
ATOM 929 C C . PHE A 1 126 ? 39.951 49.247 14.372 1.00 16.81 152 PHE A C 1
ATOM 930 O O . PHE A 1 126 ? 39.125 49.754 15.166 1.00 16.37 152 PHE A O 1
ATOM 938 N N . THR A 1 127 ? 40.491 49.890 13.322 1.00 16.85 153 THR A N 1
ATOM 939 C CA . THR A 1 127 ? 40.100 51.237 12.876 1.00 16.56 153 THR A CA 1
ATOM 940 C C . THR A 1 127 ? 39.873 51.157 11.344 1.00 14.57 153 THR A C 1
ATOM 941 O O . THR A 1 127 ? 40.772 50.608 10.672 1.00 16.81 153 THR A O 1
ATOM 945 N N . LEU A 1 128 ? 38.719 51.654 10.867 1.00 16.81 154 LEU A N 1
ATOM 946 C CA . LEU A 1 128 ? 38.455 51.748 9.425 1.00 16.47 154 LEU A CA 1
ATOM 947 C C . LEU A 1 128 ? 38.323 53.253 9.173 1.00 16.39 154 LEU A C 1
ATOM 948 O O . LEU A 1 128 ? 37.516 53.915 9.835 1.00 17.43 154 LEU A O 1
ATOM 953 N N . SER A 1 129 ? 39.083 53.767 8.223 1.00 16.30 155 SER A N 1
ATOM 954 C CA . SER A 1 129 ? 38.903 55.171 7.890 1.00 15.27 155 SER A CA 1
ATOM 955 C C . SER A 1 129 ? 38.540 55.336 6.450 1.00 15.38 155 SER A C 1
ATOM 956 O O . SER A 1 129 ? 38.874 54.507 5.567 1.00 15.22 155 SER A O 1
ATOM 959 N N . ILE A 1 130 ? 37.811 56.413 6.211 1.00 13.74 156 ILE A N 1
ATOM 960 C CA . ILE A 1 130 ? 37.179 56.718 4.876 1.00 14.67 156 ILE A CA 1
ATOM 961 C C . ILE A 1 130 ? 37.493 58.166 4.613 1.00 15.16 156 ILE A C 1
ATOM 962 O O . ILE A 1 130 ? 37.203 59.023 5.422 1.00 17.63 156 ILE A O 1
ATOM 967 N N . PHE A 1 131 ? 37.976 58.423 3.453 1.00 14.49 157 PHE A N 1
ATOM 968 C CA . PHE A 1 131 ? 38.572 59.697 3.148 1.00 16.01 157 PHE A CA 1
ATOM 969 C C . PHE A 1 131 ? 38.726 59.981 1.661 1.00 16.85 157 PHE A C 1
ATOM 970 O O . PHE A 1 131 ? 38.758 59.109 0.846 1.00 14.98 157 PHE A O 1
ATOM 978 N N . PRO A 1 132 ? 38.804 61.265 1.312 1.00 17.80 158 PRO A N 1
ATOM 979 C CA . PRO A 1 132 ? 38.864 61.593 -0.082 1.00 18.69 158 PRO A CA 1
ATOM 980 C C . PRO A 1 132 ? 40.204 61.122 -0.694 1.00 16.60 158 PRO A C 1
ATOM 981 O O . PRO A 1 132 ? 41.341 61.216 -0.092 1.00 19.06 158 PRO A O 1
ATOM 985 N N . LYS A 1 133 ? 40.083 60.701 -1.955 1.00 18.40 159 LYS A N 1
ATOM 986 C CA . LYS A 1 133 ? 41.304 60.350 -2.797 1.00 19.35 159 LYS A CA 1
ATOM 987 C C . LYS A 1 133 ? 42.276 61.531 -2.795 1.00 19.91 159 LYS A C 1
ATOM 988 O O . LYS A 1 133 ? 41.858 62.644 -2.946 1.00 20.75 159 LYS A O 1
ATOM 994 N N . GLY A 1 134 ? 43.560 61.270 -2.546 1.00 19.52 160 GLY A N 1
ATOM 995 C CA . GLY A 1 134 ? 44.625 62.344 -2.518 1.00 22.08 160 GLY A CA 1
ATOM 996 C C . GLY A 1 134 ? 45.100 62.567 -1.094 1.00 21.01 160 GLY A C 1
ATOM 997 O O . GLY A 1 134 ? 46.170 63.149 -0.844 1.00 21.07 160 GLY A O 1
ATOM 998 N N . GLN A 1 135 ? 44.362 62.054 -0.142 1.00 21.09 161 GLN A N 1
ATOM 999 C CA . GLN A 1 135 ? 44.676 62.222 1.286 1.00 20.36 161 GLN A CA 1
ATOM 1000 C C . GLN A 1 135 ? 45.174 60.871 1.899 1.00 22.06 161 GLN A C 1
ATOM 1001 O O . GLN A 1 135 ? 44.959 59.782 1.346 1.00 22.11 161 GLN A O 1
ATOM 1007 N N . GLU A 1 136 ? 45.814 61.013 3.044 1.00 21.74 162 GLU A N 1
ATOM 1008 C CA . GLU A 1 136 ? 46.300 59.914 3.850 1.00 20.11 162 GLU A CA 1
ATOM 1009 C C . GLU A 1 136 ? 45.154 59.461 4.775 1.00 19.61 162 GLU A C 1
ATOM 1010 O O . GLU A 1 136 ? 44.318 60.247 5.202 1.00 18.71 162 GLU A O 1
ATOM 1016 N N . PRO A 1 137 ? 45.243 58.215 5.261 1.00 19.54 163 PRO A N 1
ATOM 1017 C CA . PRO A 1 137 ? 44.197 57.668 6.110 1.00 20.63 163 PRO A CA 1
ATOM 1018 C C . PRO A 1 137 ? 44.118 58.151 7.572 1.00 21.86 163 PRO A C 1
ATOM 1019 O O . PRO A 1 137 ? 43.071 58.001 8.222 1.00 21.02 163 PRO A O 1
ATOM 1023 N N . ASP A 1 138 ? 45.171 58.817 8.061 1.00 23.25 164 ASP A N 1
ATOM 1024 C CA . ASP A 1 138 ? 45.258 59.223 9.430 1.00 23.51 164 ASP A CA 1
ATOM 1025 C C . ASP A 1 138 ? 44.322 60.408 9.727 1.00 23.56 164 ASP A C 1
ATOM 1026 O O . ASP A 1 138 ? 44.106 61.264 8.895 1.00 25.40 164 ASP A O 1
ATOM 1031 N N . GLU A 1 139 ? 43.717 60.375 10.895 1.00 24.83 165 GLU A N 1
ATOM 1032 C CA . GLU A 1 139 ? 42.909 61.458 11.406 1.00 25.48 165 GLU A CA 1
ATOM 1033 C C . GLU A 1 139 ? 41.776 61.779 10.462 1.00 23.66 165 GLU A C 1
ATOM 1034 O O . GLU A 1 139 ? 41.509 62.938 10.146 1.00 24.74 165 GLU A O 1
ATOM 1040 N N . GLN A 1 140 ? 41.087 60.749 9.958 1.00 21.28 166 GLN A N 1
ATOM 1041 C CA . GLN A 1 140 ? 39.952 60.918 8.990 1.00 18.87 166 GLN A CA 1
ATOM 1042 C C . GLN A 1 140 ? 38.664 60.465 9.652 1.00 20.71 166 GLN A C 1
ATOM 1043 O O . GLN A 1 140 ? 38.691 60.001 10.805 1.00 19.87 166 GLN A O 1
ATOM 1049 N N . TRP A 1 141 ? 37.524 60.584 8.967 1.00 19.11 167 TRP A N 1
ATOM 1050 C CA . TRP A 1 141 ? 36.295 59.967 9.499 1.00 18.21 167 TRP A CA 1
ATOM 1051 C C . TRP A 1 141 ? 36.677 58.493 9.630 1.00 17.00 167 TRP A C 1
ATOM 1052 O O . TRP A 1 141 ? 37.226 57.878 8.718 1.00 17.89 167 TRP A O 1
ATOM 1063 N N . ARG A 1 142 ? 36.309 57.938 10.761 1.00 16.95 168 ARG A N 1
ATOM 1064 C CA . ARG A 1 142 ? 36.737 56.574 11.103 1.00 17.19 168 ARG A CA 1
ATOM 1065 C C . ARG A 1 142 ? 35.760 55.937 12.062 1.00 17.07 168 ARG A C 1
ATOM 1066 O O . ARG A 1 142 ? 35.027 56.595 12.788 1.00 18.69 168 ARG A O 1
ATOM 1074 N N . VAL A 1 143 ? 35.719 54.617 11.964 1.00 16.17 169 VAL A N 1
ATOM 1075 C CA . VAL A 1 143 ? 35.002 53.824 12.913 1.00 17.46 169 VAL A CA 1
ATOM 1076 C C . VAL A 1 143 ? 36.023 52.900 13.567 1.00 17.10 169 VAL A C 1
ATOM 1077 O O . VAL A 1 143 ? 36.841 52.291 12.847 1.00 18.40 169 VAL A O 1
ATOM 1081 N N . THR A 1 144 ? 35.991 52.786 14.894 1.00 19.46 170 THR A N 1
ATOM 1082 C CA . THR A 1 144 ? 36.943 51.982 15.625 1.00 21.11 170 THR A CA 1
ATOM 1083 C C . THR A 1 144 ? 36.194 51.042 16.553 1.00 21.19 170 THR A C 1
ATOM 1084 O O . THR A 1 144 ? 35.216 51.458 17.206 1.00 24.37 170 THR A O 1
ATOM 1088 N N . ALA A 1 145 ? 36.713 49.843 16.722 1.00 20.22 171 ALA A N 1
ATOM 1089 C CA . ALA A 1 145 ? 36.281 48.980 17.812 1.00 22.00 171 ALA A CA 1
ATOM 1090 C C . ALA A 1 145 ? 37.423 48.746 18.749 1.00 23.89 171 ALA A C 1
ATOM 1091 O O . ALA A 1 145 ? 38.469 48.471 18.317 1.00 23.23 171 ALA A O 1
ATOM 1093 N N A GLN A 1 146 ? 36.995 48.360 19.953 0.50 24.70 172 GLN A N 1
ATOM 1094 N N B GLN A 1 146 ? 37.368 49.258 19.990 0.50 25.75 172 GLN A N 1
ATOM 1095 C CA A GLN A 1 146 ? 37.799 47.463 20.776 0.50 24.95 172 GLN A CA 1
ATOM 1096 C CA B GLN A 1 146 ? 38.568 49.147 20.894 0.50 29.14 172 GLN A CA 1
ATOM 1097 C C A GLN A 1 146 ? 37.131 46.045 21.087 0.50 23.79 172 GLN A C 1
ATOM 1098 C C B GLN A 1 146 ? 38.514 47.877 21.775 0.50 31.57 172 GLN A C 1
ATOM 1099 O O A GLN A 1 146 ? 35.980 45.773 20.720 0.50 19.12 172 GLN A O 1
ATOM 1100 O O B GLN A 1 146 ? 37.493 47.214 21.806 0.50 31.81 172 GLN A O 1
ATOM 1111 N N A GLU A 1 147 ? 37.892 45.177 21.715 0.50 24.77 173 GLU A N 1
ATOM 1112 N N B GLU A 1 147 ? 39.587 47.542 22.528 0.50 34.35 173 GLU A N 1
ATOM 1113 C CA A GLU A 1 147 ? 37.532 43.750 21.811 0.50 24.42 173 GLU A CA 1
ATOM 1114 C CA B GLU A 1 147 ? 39.582 46.365 23.451 0.50 34.92 173 GLU A CA 1
ATOM 1115 C C A GLU A 1 147 ? 36.195 43.550 22.496 0.50 24.47 173 GLU A C 1
ATOM 1116 C C B GLU A 1 147 ? 38.628 46.566 24.637 0.50 35.30 173 GLU A C 1
ATOM 1117 O O A GLU A 1 147 ? 35.510 42.596 22.179 0.50 23.29 173 GLU A O 1
ATOM 1118 O O B GLU A 1 147 ? 37.963 45.648 25.090 0.50 32.97 173 GLU A O 1
ATOM 1129 N N A ASN A 1 148 ? 35.850 44.426 23.456 0.50 23.14 174 ASN A N 1
ATOM 1130 N N B ASN A 1 148 ? 38.487 47.782 25.127 0.50 36.61 174 ASN A N 1
ATOM 1131 C CA A ASN A 1 148 ? 34.640 44.228 24.228 0.50 24.98 174 ASN A CA 1
ATOM 1132 C CA B ASN A 1 148 ? 37.536 47.901 26.179 0.50 38.14 174 ASN A CA 1
ATOM 1133 C C A ASN A 1 148 ? 33.367 44.664 23.520 0.50 25.78 174 ASN A C 1
ATOM 1134 C C B ASN A 1 148 ? 36.226 47.487 25.539 0.50 36.13 174 ASN A C 1
ATOM 1135 O O A ASN A 1 148 ? 32.292 44.613 24.135 0.50 27.01 174 ASN A O 1
ATOM 1136 O O B ASN A 1 148 ? 35.216 47.264 26.219 0.50 37.74 174 ASN A O 1
ATOM 1145 N N A GLY A 1 149 ? 33.499 45.081 22.251 0.50 32.95 175 GLY A N 1
ATOM 1146 N N B GLY A 1 149 ? 36.277 47.350 24.212 0.50 41.34 175 GLY A N 1
ATOM 1147 C CA A GLY A 1 149 ? 32.364 45.450 21.405 0.50 33.12 175 GLY A CA 1
ATOM 1148 C CA B GLY A 1 149 ? 35.163 46.856 23.391 0.50 37.99 175 GLY A CA 1
ATOM 1149 C C A GLY A 1 149 ? 32.057 46.941 21.441 0.50 32.55 175 GLY A C 1
ATOM 1150 C C B GLY A 1 149 ? 34.122 47.882 22.951 0.50 35.42 175 GLY A C 1
ATOM 1151 O O A GLY A 1 149 ? 31.085 47.399 20.830 0.50 34.08 175 GLY A O 1
ATOM 1152 O O B GLY A 1 149 ? 33.030 47.512 22.476 0.50 34.90 175 GLY A O 1
ATOM 1153 N N A THR A 1 150 ? 32.836 47.708 22.197 0.50 31.80 176 THR A N 1
ATOM 1154 N N B THR A 1 150 ? 34.434 49.170 23.099 0.50 33.10 176 THR A N 1
ATOM 1155 C CA A THR A 1 150 ? 32.654 49.164 22.224 0.50 30.65 176 THR A CA 1
ATOM 1156 C CA B THR A 1 150 ? 33.506 50.221 22.724 0.50 30.55 176 THR A CA 1
ATOM 1157 C C A THR A 1 150 ? 33.216 49.791 20.966 0.50 29.55 176 THR A C 1
ATOM 1158 C C B THR A 1 150 ? 33.562 50.376 21.166 0.50 29.61 176 THR A C 1
ATOM 1159 O O A THR A 1 150 ? 34.280 49.509 20.512 0.50 30.08 176 THR A O 1
ATOM 1160 O O B THR A 1 150 ? 34.681 50.262 20.674 0.50 29.58 176 THR A O 1
ATOM 1167 N N . LEU A 1 151 ? 32.449 50.690 20.442 1.00 29.11 177 LEU A N 1
ATOM 1168 C CA . LEU A 1 151 ? 32.514 51.002 19.028 1.00 28.82 177 LEU A CA 1
ATOM 1169 C C . LEU A 1 151 ? 32.336 52.496 18.986 1.00 27.77 177 LEU A C 1
ATOM 1170 O O . LEU A 1 151 ? 31.450 52.984 19.726 1.00 28.36 177 LEU A O 1
ATOM 1175 N N . ARG A 1 152 ? 33.087 53.198 18.153 1.00 24.41 178 ARG A N 1
ATOM 1176 C CA A ARG A 1 152 ? 33.081 54.685 18.122 0.50 24.72 178 ARG A CA 1
ATOM 1177 C CA B ARG A 1 152 ? 33.026 54.665 18.129 0.50 24.47 178 ARG A CA 1
ATOM 1178 C C . ARG A 1 152 ? 33.095 55.150 16.681 1.00 24.55 178 ARG A C 1
ATOM 1179 O O . ARG A 1 152 ? 33.777 54.549 15.855 1.00 22.95 178 ARG A O 1
ATOM 1194 N N . LEU A 1 153 ? 32.405 56.234 16.394 1.00 21.88 179 LEU A N 1
ATOM 1195 C CA . LEU A 1 153 ? 32.490 56.937 15.141 1.00 21.96 179 LEU A CA 1
ATOM 1196 C C . LEU A 1 153 ? 33.266 58.233 15.467 1.00 22.50 179 LEU A C 1
ATOM 1197 O O . LEU A 1 153 ? 32.864 58.959 16.388 1.00 25.01 179 LEU A O 1
ATOM 1202 N N . LEU A 1 154 ? 34.369 58.443 14.784 1.00 23.62 180 LEU A N 1
ATOM 1203 C CA . LEU A 1 154 ? 35.239 59.621 15.094 1.00 23.83 180 LEU A CA 1
ATOM 1204 C C . LEU A 1 154 ? 35.363 60.488 13.844 1.00 24.00 180 LEU A C 1
ATOM 1205 O O . LEU A 1 154 ? 35.612 60.034 12.732 1.00 21.18 180 LEU A O 1
ATOM 1210 N N . ALA A 1 155 ? 35.188 61.802 14.091 1.00 25.73 181 ALA A N 1
ATOM 1211 C CA . ALA A 1 155 ? 35.498 62.821 13.116 1.00 26.12 181 ALA A CA 1
ATOM 1212 C C . ALA A 1 155 ? 36.975 63.062 12.841 1.00 25.79 181 ALA A C 1
ATOM 1213 O O . ALA A 1 155 ? 37.829 62.646 13.570 1.00 26.22 181 ALA A O 1
ATOM 1215 N N . PRO A 1 156 ? 37.277 63.699 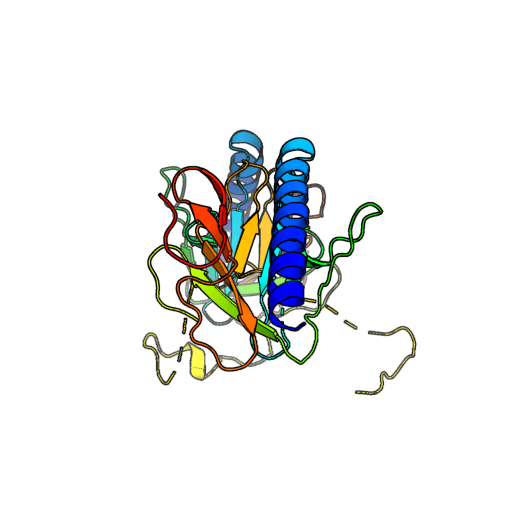11.725 1.00 25.14 182 PRO A N 1
ATOM 1216 C CA . PRO A 1 156 ? 38.664 63.968 11.361 1.00 28.28 182 PRO A CA 1
ATOM 1217 C C . PRO A 1 156 ? 39.291 64.739 12.508 1.00 34.01 182 PRO A C 1
ATOM 1218 O O . PRO A 1 156 ? 38.603 65.496 13.230 1.00 34.99 182 PRO A O 1
ATOM 1222 N N . GLY A 1 157 ? 40.515 64.404 12.815 1.00 36.44 183 GLY A N 1
ATOM 1223 C CA . GLY A 1 157 ? 41.134 65.051 13.992 1.00 43.71 183 GLY A CA 1
ATOM 1224 C C . GLY A 1 157 ? 41.047 64.080 15.149 1.00 46.82 183 GLY A C 1
ATOM 1225 O O . GLY A 1 157 ? 41.264 62.882 14.951 1.00 48.17 183 GLY A O 1
ATOM 1226 N N . SER B 1 1 ? 48.829 -3.535 15.144 1.00 49.36 27 SER B N 1
ATOM 1227 C CA . SER B 1 1 ? 49.130 -3.408 13.684 1.00 48.83 27 SER B CA 1
ATOM 1228 C C . SER B 1 1 ? 48.488 -2.127 13.093 1.00 44.68 27 SER B C 1
ATOM 1229 O O . SER B 1 1 ? 47.686 -1.463 13.780 1.00 42.02 27 SER B O 1
ATOM 1232 N N . VAL B 1 2 ? 48.831 -1.784 11.842 1.00 42.16 28 VAL B N 1
ATOM 1233 C CA . VAL B 1 2 ? 48.410 -0.504 11.322 1.00 39.68 28 VAL B CA 1
ATOM 1234 C C . VAL B 1 2 ? 46.876 -0.409 11.337 1.00 37.33 28 VAL B C 1
ATOM 1235 O O . VAL B 1 2 ? 46.323 0.665 11.610 1.00 36.99 28 VAL B O 1
ATOM 1239 N N . LYS B 1 3 ? 46.173 -1.514 11.087 1.00 37.48 29 LYS B N 1
ATOM 1240 C CA . LYS B 1 3 ? 44.719 -1.463 11.134 1.00 37.23 29 LYS B CA 1
ATOM 1241 C C . LYS B 1 3 ? 44.197 -1.193 12.577 1.00 36.67 29 LYS B C 1
ATOM 1242 O O . LYS B 1 3 ? 43.176 -0.494 12.765 1.00 35.35 29 LYS B O 1
ATOM 1248 N N . ASP B 1 4 ? 44.924 -1.672 13.596 1.00 38.30 30 ASP B N 1
ATOM 1249 C CA . ASP B 1 4 ? 44.505 -1.400 14.993 1.00 38.38 30 ASP B CA 1
ATOM 1250 C C . ASP B 1 4 ? 44.701 0.044 15.303 1.00 34.49 30 ASP B C 1
ATOM 1251 O O . ASP B 1 4 ? 43.864 0.659 15.987 1.00 35.37 30 ASP B O 1
ATOM 1256 N N . GLU B 1 5 ? 45.783 0.596 14.771 1.00 31.98 31 GLU B N 1
ATOM 1257 C CA . GLU B 1 5 ? 46.084 2.040 14.903 1.00 32.38 31 GLU B CA 1
ATOM 1258 C C . GLU B 1 5 ? 45.014 2.863 14.262 1.00 28.44 31 GLU B C 1
ATOM 1259 O O . GLU B 1 5 ? 44.634 3.918 14.805 1.00 27.58 31 GLU B O 1
ATOM 1265 N N . ALA B 1 6 ? 44.475 2.444 13.115 1.00 27.13 32 ALA B N 1
ATOM 1266 C CA . ALA B 1 6 ? 43.440 3.261 12.483 1.00 27.50 32 ALA B CA 1
ATOM 1267 C C . ALA B 1 6 ? 42.223 3.370 13.387 1.00 28.13 32 ALA B C 1
ATOM 1268 O O . ALA B 1 6 ? 41.616 4.465 13.548 1.00 27.84 32 ALA B O 1
ATOM 1270 N N . LYS B 1 7 ? 41.820 2.249 13.970 1.00 27.61 33 LYS B N 1
ATOM 1271 C CA . LYS B 1 7 ? 40.697 2.278 14.904 1.00 27.03 33 LYS B CA 1
ATOM 1272 C C . LYS B 1 7 ? 40.882 3.236 16.077 1.00 26.56 33 LYS B C 1
ATOM 1273 O O . LYS B 1 7 ? 39.993 4.056 16.384 1.00 26.76 33 LYS B O 1
ATOM 1279 N N . ILE B 1 8 ? 42.024 3.079 16.749 1.00 26.70 34 ILE B N 1
ATOM 1280 C CA . ILE B 1 8 ? 42.396 3.902 17.898 1.00 25.93 34 ILE B CA 1
ATOM 1281 C C . ILE B 1 8 ? 42.395 5.378 17.510 1.00 23.29 34 ILE B C 1
ATOM 1282 O O . ILE B 1 8 ? 41.852 6.190 18.242 1.00 23.24 34 ILE B O 1
ATOM 1287 N N . SER B 1 9 ? 42.904 5.691 16.314 1.00 22.52 35 SER B N 1
ATOM 1288 C CA . SER B 1 9 ? 42.874 7.084 15.885 1.00 19.32 35 SER B CA 1
ATOM 1289 C C . SER B 1 9 ? 41.457 7.591 15.613 1.00 20.42 35 SER B C 1
ATOM 1290 O O . SER B 1 9 ? 41.080 8.748 15.883 1.00 19.63 35 SER B O 1
ATOM 1293 N N . ALA B 1 10 ? 40.653 6.755 15.003 1.00 20.41 36 ALA B N 1
ATOM 1294 C CA . ALA B 1 10 ? 39.261 7.145 14.745 1.00 19.80 36 ALA B CA 1
ATOM 1295 C C . ALA B 1 10 ? 38.505 7.363 16.051 1.00 20.45 36 ALA B C 1
ATOM 1296 O O . ALA B 1 10 ? 37.829 8.387 16.231 1.00 20.38 36 ALA B O 1
ATOM 1298 N N . GLN B 1 11 ? 38.626 6.413 16.971 1.00 22.05 37 GLN B N 1
ATOM 1299 C CA . GLN B 1 11 ? 38.044 6.529 18.277 1.00 22.66 37 GLN B CA 1
ATOM 1300 C C . GLN B 1 11 ? 38.496 7.863 18.968 1.00 22.50 37 GLN B C 1
ATOM 1301 O O . GLN B 1 11 ? 37.605 8.564 19.543 1.00 24.39 37 GLN B O 1
ATOM 1307 N N . SER B 1 12 ? 39.809 8.181 18.902 1.00 21.09 38 SER B N 1
ATOM 1308 C CA . SER B 1 12 ? 40.324 9.393 19.525 1.00 21.02 38 SER B CA 1
ATOM 1309 C C . SER B 1 12 ? 39.803 10.642 18.894 1.00 20.05 38 SER B C 1
ATOM 1310 O O . SER B 1 12 ? 39.357 11.555 19.640 1.00 19.49 38 SER B O 1
ATOM 1313 N N . PHE B 1 13 ? 39.802 10.710 17.559 1.00 19.21 39 PHE B N 1
ATOM 1314 C CA . PHE B 1 13 ? 39.168 11.870 16.936 1.00 18.60 39 PHE B CA 1
ATOM 1315 C C . PHE B 1 13 ? 37.678 12.037 17.308 1.00 18.48 39 PHE B C 1
ATOM 1316 O O . PHE B 1 13 ? 37.269 13.135 17.614 1.00 19.31 39 PHE B O 1
ATOM 1324 N N . TYR B 1 14 ? 36.911 10.979 17.417 1.00 16.47 40 TYR B N 1
ATOM 1325 C CA . TYR B 1 14 ? 35.494 11.062 17.839 1.00 19.36 40 TYR B CA 1
ATOM 1326 C C . TYR B 1 14 ? 35.398 11.687 19.244 1.00 19.74 40 TYR B C 1
ATOM 1327 O O . TYR B 1 14 ? 34.644 12.571 19.468 1.00 18.67 40 TYR B O 1
ATOM 1336 N N . GLN B 1 15 ? 36.174 11.172 20.178 1.00 20.22 41 GLN B N 1
ATOM 1337 C CA . GLN B 1 15 ? 36.224 11.678 21.543 1.00 20.24 41 GLN B CA 1
ATOM 1338 C C . GLN B 1 15 ? 36.594 13.173 21.531 1.00 19.21 41 GLN B C 1
ATOM 1339 O O . GLN B 1 15 ? 35.974 13.930 22.254 1.00 18.16 41 GLN B O 1
ATOM 1345 N N . ARG B 1 16 ? 37.608 13.605 20.760 1.00 17.65 42 ARG B N 1
ATOM 1346 C CA . ARG B 1 16 ? 38.019 14.994 20.764 1.00 18.66 42 ARG B CA 1
ATOM 1347 C C . ARG B 1 16 ? 36.960 15.875 20.125 1.00 17.75 42 ARG B C 1
ATOM 1348 O O . ARG B 1 16 ? 36.718 16.973 20.658 1.00 17.40 42 ARG B O 1
ATOM 1356 N N . LEU B 1 17 ? 36.339 15.429 19.024 1.00 16.98 43 LEU B N 1
ATOM 1357 C CA . LEU B 1 17 ? 35.294 16.201 18.389 1.00 17.58 43 LEU B CA 1
ATOM 1358 C C . LEU B 1 17 ? 34.045 16.311 19.315 1.00 16.81 43 LEU B C 1
ATOM 1359 O O . LEU B 1 17 ? 33.467 17.383 19.467 1.00 17.94 43 LEU B O 1
ATOM 1364 N N . LEU B 1 18 ? 33.696 15.221 20.013 1.00 17.67 44 LEU B N 1
ATOM 1365 C CA . LEU B 1 18 ? 32.575 15.276 20.919 1.00 17.92 44 LEU B CA 1
ATOM 1366 C C . LEU B 1 18 ? 32.825 16.303 22.033 1.00 17.76 44 LEU B C 1
ATOM 1367 O O . LEU B 1 18 ? 31.916 17.051 22.485 1.00 18.96 44 LEU B O 1
ATOM 1372 N N . LEU B 1 19 ? 34.042 16.328 22.581 1.00 18.32 45 LEU B N 1
ATOM 1373 C CA . LEU B 1 19 ? 34.370 17.317 23.594 1.00 19.33 45 LEU B CA 1
ATOM 1374 C C . LEU B 1 19 ? 34.307 18.717 23.049 1.00 18.34 45 LEU B C 1
ATOM 1375 O O . LEU B 1 19 ? 33.819 19.656 23.686 1.00 17.93 45 LEU B O 1
ATOM 1380 N N . LEU B 1 20 ? 34.778 18.904 21.832 1.00 18.20 46 LEU B N 1
ATOM 1381 C CA . LEU B 1 20 ? 34.779 20.237 21.259 1.00 18.10 46 LEU B CA 1
ATOM 1382 C C . LEU B 1 20 ? 33.347 20.743 21.112 1.00 16.62 46 LEU B C 1
ATOM 1383 O O . LEU B 1 20 ? 33.044 21.929 21.397 1.00 17.65 46 LEU B O 1
ATOM 1388 N N . ASN B 1 21 ? 32.449 19.880 20.646 1.00 17.87 47 ASN B N 1
ATOM 1389 C CA . ASN B 1 21 ? 31.070 20.252 20.461 1.00 17.60 47 ASN B CA 1
ATOM 1390 C C . ASN B 1 21 ? 30.374 20.512 21.799 1.00 18.55 47 ASN B C 1
ATOM 1391 O O . ASN B 1 21 ? 29.704 21.519 21.983 1.00 16.92 47 ASN B O 1
ATOM 1396 N N . GLU B 1 22 ? 30.673 19.661 22.765 1.00 17.45 48 GLU B N 1
ATOM 1397 C CA . GLU B 1 22 ? 30.165 19.863 24.117 1.00 18.98 48 GLU B CA 1
ATOM 1398 C C . GLU B 1 22 ? 30.629 21.194 24.728 1.00 18.87 48 GLU B C 1
ATOM 1399 O O . GLU B 1 22 ? 29.812 21.941 25.330 1.00 17.35 48 GLU B O 1
ATOM 1405 N N . GLU B 1 23 ? 31.921 21.515 24.515 1.00 17.68 49 GLU B N 1
ATOM 1406 C CA . GLU B 1 23 ? 32.552 22.763 25.025 1.00 18.88 49 GLU B CA 1
ATOM 1407 C C . GLU B 1 23 ? 31.998 24.018 24.329 1.00 19.37 49 GLU B C 1
ATOM 1408 O O . GLU B 1 23 ? 31.749 25.055 24.979 1.00 19.26 49 GLU B O 1
ATOM 1414 N N . ALA B 1 24 ? 31.716 23.887 23.054 1.00 18.33 50 ALA B N 1
ATOM 1415 C CA . ALA B 1 24 ? 31.191 24.979 22.259 1.00 17.66 50 ALA B CA 1
ATOM 1416 C C . ALA B 1 24 ? 29.830 25.358 22.858 1.00 18.73 50 ALA B C 1
ATOM 1417 O O . ALA B 1 24 ? 29.522 26.520 23.156 1.00 20.12 50 ALA B O 1
ATOM 1419 N N . ILE B 1 25 ? 29.039 24.304 23.070 1.00 18.69 51 ILE B N 1
ATOM 1420 C CA . ILE B 1 25 ? 27.660 24.467 23.591 1.00 20.26 51 ILE B CA 1
ATOM 1421 C C . ILE B 1 25 ? 27.652 25.053 25.001 1.00 20.33 51 ILE B C 1
ATOM 1422 O O . ILE B 1 25 ? 26.933 26.010 25.334 1.00 23.24 51 ILE B O 1
ATOM 1427 N N . LEU B 1 26 ? 28.469 24.481 25.850 1.00 19.84 52 LEU B N 1
ATOM 1428 C CA . LEU B 1 26 ? 28.543 24.891 27.248 1.00 21.73 52 LEU B CA 1
ATOM 1429 C C . LEU B 1 26 ? 29.083 26.269 27.380 1.00 23.11 52 LEU B C 1
ATOM 1430 O O . LEU B 1 26 ? 28.534 27.051 28.151 1.00 22.81 52 LEU B O 1
ATOM 1435 N N . SER B 1 27 ? 30.073 26.644 26.557 1.00 20.80 53 SER B N 1
ATOM 1436 C CA . SER B 1 27 ? 30.812 27.885 26.803 1.00 21.01 53 SER B CA 1
ATOM 1437 C C . SER B 1 27 ? 30.284 29.067 25.938 1.00 21.96 53 SER B C 1
ATOM 1438 O O . SER B 1 27 ? 30.555 30.220 26.225 1.00 24.49 53 SER B O 1
ATOM 1441 N N . GLY B 1 28 ? 29.469 28.816 24.929 1.00 22.22 54 GLY B N 1
ATOM 1442 C CA . GLY B 1 28 ? 29.154 29.879 24.011 1.00 24.44 54 GLY B CA 1
ATOM 1443 C C . GLY B 1 28 ? 30.264 30.329 23.086 1.00 25.15 54 GLY B C 1
ATOM 1444 O O . GLY B 1 28 ? 30.164 31.415 22.483 1.00 26.20 54 GLY B O 1
ATOM 1445 N N . GLN B 1 29 ? 31.413 29.610 23.016 1.00 22.77 55 GLN B N 1
ATOM 1446 C CA . GLN B 1 29 ? 32.452 29.942 22.109 1.00 22.52 55 GLN B CA 1
ATOM 1447 C C . GLN B 1 29 ? 32.431 29.011 20.871 1.00 23.27 55 GLN B C 1
ATOM 1448 O O . GLN B 1 29 ? 31.874 27.905 20.920 1.00 21.19 55 GLN B O 1
ATOM 1454 N N . ASP B 1 30 ? 33.085 29.459 19.793 1.00 21.68 56 ASP B N 1
ATOM 1455 C CA . ASP B 1 30 ? 33.173 28.674 18.586 1.00 22.37 56 ASP B CA 1
ATOM 1456 C C . ASP B 1 30 ? 34.525 28.003 18.508 1.00 18.97 56 ASP B C 1
ATOM 1457 O O . ASP B 1 30 ? 35.590 28.572 18.808 1.00 20.06 56 ASP B O 1
ATOM 1462 N N . PHE B 1 31 ? 34.444 26.787 17.968 1.00 17.94 57 PHE B N 1
ATOM 1463 C CA . PHE B 1 31 ? 35.615 25.998 17.730 1.00 16.23 57 PHE B CA 1
ATOM 1464 C C . PHE B 1 31 ? 35.606 25.482 16.287 1.00 16.11 57 PHE B C 1
ATOM 1465 O O . PHE B 1 31 ? 34.707 25.719 15.500 1.00 16.93 57 PHE B O 1
ATOM 1473 N N . GLY B 1 32 ? 36.659 24.725 15.963 1.00 16.75 58 GLY B N 1
ATOM 1474 C CA . GLY B 1 32 ? 36.746 24.159 14.593 1.00 17.78 58 GLY B CA 1
ATOM 1475 C C . GLY B 1 32 ? 37.865 23.134 14.520 1.00 17.08 58 GLY B C 1
ATOM 1476 O O . GLY B 1 32 ? 38.713 23.040 15.415 1.00 17.92 58 GLY B O 1
ATOM 1477 N N . VAL B 1 33 ? 37.835 22.317 13.461 1.00 16.85 59 VAL B N 1
ATOM 1478 C CA . VAL B 1 33 ? 38.946 21.407 13.193 1.00 17.43 59 VAL B CA 1
ATOM 1479 C C . VAL B 1 33 ? 39.529 21.689 11.855 1.00 17.00 59 VAL B C 1
ATOM 1480 O O . VAL B 1 33 ? 38.775 21.824 10.877 1.00 16.81 59 VAL B O 1
ATOM 1484 N N . ARG B 1 34 ? 40.846 21.785 11.800 1.00 17.39 60 ARG B N 1
ATOM 1485 C CA . ARG B 1 34 ? 41.532 21.853 10.538 1.00 19.77 60 ARG B CA 1
ATOM 1486 C C . ARG B 1 34 ? 42.209 20.505 10.246 1.00 20.87 60 ARG B C 1
ATOM 1487 O O . ARG B 1 34 ? 42.952 19.974 11.079 1.00 19.73 60 ARG B O 1
ATOM 1495 N N . ILE B 1 35 ? 41.962 20.007 9.036 1.00 21.18 61 ILE B N 1
ATOM 1496 C CA . ILE B 1 35 ? 42.487 18.727 8.611 1.00 22.05 61 ILE B CA 1
ATOM 1497 C C . ILE B 1 35 ? 43.560 19.006 7.564 1.00 23.44 61 ILE B C 1
ATOM 1498 O O . ILE B 1 35 ? 43.304 19.706 6.594 1.00 22.94 61 ILE B O 1
ATOM 1503 N N . ASP B 1 36 ? 44.724 18.471 7.800 1.00 22.80 62 ASP B N 1
ATOM 1504 C CA . ASP B 1 36 ? 45.830 18.656 6.828 1.00 24.32 62 ASP B CA 1
ATOM 1505 C C . ASP B 1 36 ? 46.149 17.283 6.308 1.00 26.91 62 ASP B C 1
ATOM 1506 O O . ASP B 1 36 ? 46.763 16.468 7.003 1.00 25.82 62 ASP B O 1
ATOM 1511 N N . VAL B 1 37 ? 45.712 17.009 5.085 1.00 28.21 63 VAL B N 1
ATOM 1512 C CA . VAL B 1 37 ? 45.771 15.666 4.604 1.00 29.84 63 VAL B CA 1
ATOM 1513 C C . VAL B 1 37 ? 47.225 15.185 4.407 1.00 32.26 63 VAL B C 1
ATOM 1514 O O . VAL B 1 37 ? 47.587 14.097 4.853 1.00 32.82 63 VAL B O 1
ATOM 1518 N N A ASP B 1 38 ? 48.043 16.056 3.825 0.50 31.31 64 ASP B N 1
ATOM 1519 N N B ASP B 1 38 ? 48.069 15.993 3.797 0.50 31.19 64 ASP B N 1
ATOM 1520 C CA A ASP B 1 38 ? 49.413 15.733 3.451 0.50 34.48 64 ASP B CA 1
ATOM 1521 C CA B ASP B 1 38 ? 49.403 15.529 3.452 0.50 34.09 64 ASP B CA 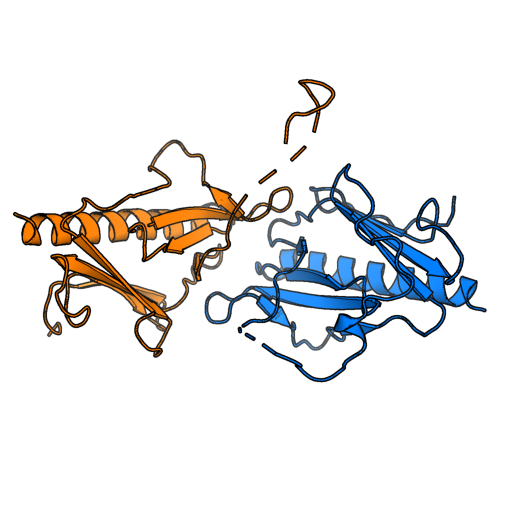1
ATOM 1522 C C A ASP B 1 38 ? 50.274 15.363 4.658 0.50 35.45 64 ASP B C 1
ATOM 1523 C C B ASP B 1 38 ? 50.316 15.349 4.670 0.50 35.23 64 ASP B C 1
ATOM 1524 O O A ASP B 1 38 ? 51.149 14.480 4.582 0.50 37.96 64 ASP B O 1
ATOM 1525 O O B ASP B 1 38 ? 51.305 14.601 4.606 0.50 37.34 64 ASP B O 1
ATOM 1534 N N . THR B 1 39 ? 50.001 16.034 5.777 1.00 32.85 65 THR B N 1
ATOM 1535 C CA . THR B 1 39 ? 50.819 15.914 6.983 1.00 33.25 65 THR B CA 1
ATOM 1536 C C . THR B 1 39 ? 50.163 15.057 8.020 1.00 30.19 65 THR B C 1
ATOM 1537 O O . THR B 1 39 ? 50.710 14.813 9.091 1.00 29.14 65 THR B O 1
ATOM 1541 N N . ARG B 1 40 ? 48.951 14.600 7.704 1.00 28.58 66 ARG B N 1
ATOM 1542 C CA . ARG B 1 40 ? 48.197 13.679 8.529 1.00 28.78 66 ARG B CA 1
ATOM 1543 C C . ARG B 1 40 ? 47.823 14.364 9.875 1.00 27.00 66 ARG B C 1
ATOM 1544 O O . ARG B 1 40 ? 47.805 13.735 10.915 1.00 25.02 66 ARG B O 1
ATOM 1552 N N . ARG B 1 41 ? 47.630 15.660 9.849 1.00 25.78 67 ARG B N 1
ATOM 1553 C CA B ARG B 1 41 ? 47.339 16.344 11.120 0.38 25.32 67 ARG B CA 1
ATOM 1554 C CA C ARG B 1 41 ? 47.335 16.441 11.083 0.62 27.00 67 ARG B CA 1
ATOM 1555 C C . ARG B 1 41 ? 45.906 16.815 11.230 1.00 27.37 67 ARG B C 1
ATOM 1556 O O . ARG B 1 41 ? 45.235 17.110 10.240 1.00 27.23 67 ARG B O 1
ATOM 1571 N N . LEU B 1 42 ? 45.425 16.814 12.474 1.00 24.46 68 LEU B N 1
ATOM 1572 C CA . LEU B 1 42 ? 44.141 17.370 12.862 1.00 23.49 68 LEU B CA 1
ATOM 1573 C C . LEU B 1 42 ? 44.424 18.398 13.937 1.00 22.57 68 LEU B C 1
ATOM 1574 O O . LEU B 1 42 ? 45.034 18.055 14.951 1.00 22.46 68 LEU B O 1
ATOM 1579 N N . THR B 1 43 ? 43.941 19.631 13.766 1.00 21.10 69 THR B N 1
ATOM 1580 C CA . THR B 1 43 ? 44.267 20.702 14.696 1.00 20.19 69 THR B CA 1
ATOM 1581 C C . THR B 1 43 ? 42.945 21.248 15.231 1.00 17.75 69 THR B C 1
ATOM 1582 O O . THR B 1 43 ? 42.033 21.489 14.425 1.00 19.59 69 THR B O 1
ATOM 1586 N N . PHE B 1 44 ? 42.853 21.424 16.542 1.00 18.73 70 PHE B N 1
ATOM 1587 C CA . PHE B 1 44 ? 41.577 21.791 17.199 1.00 17.83 70 PHE B CA 1
ATOM 1588 C C . PHE B 1 44 ? 41.771 23.283 17.580 1.00 16.10 70 PHE B C 1
ATOM 1589 O O . PHE B 1 44 ? 42.669 23.669 18.346 1.00 19.34 70 PHE B O 1
ATOM 1597 N N . LEU B 1 45 ? 40.933 24.085 16.953 1.00 17.65 71 LEU B N 1
ATOM 1598 C CA . LEU B 1 45 ? 41.040 25.546 17.025 1.00 17.35 71 LEU B CA 1
ATOM 1599 C C . LEU B 1 45 ? 39.895 26.161 17.752 1.00 17.67 71 LEU B C 1
ATOM 1600 O O . LEU B 1 45 ? 38.760 25.639 17.754 1.00 18.57 71 LEU B O 1
ATOM 1605 N N . GLN B 1 46 ? 40.107 27.391 18.225 1.00 18.84 72 GLN B N 1
ATOM 1606 C CA . GLN B 1 46 ? 39.084 28.213 18.859 1.00 18.55 72 GLN B CA 1
ATOM 1607 C C . GLN B 1 46 ? 39.059 29.559 18.068 1.00 18.56 72 GLN B C 1
ATOM 1608 O O . GLN B 1 46 ? 40.142 29.984 17.679 1.00 20.04 72 GLN B O 1
ATOM 1614 N N . LEU B 1 47 ? 37.865 30.139 17.911 1.00 18.80 73 LEU B N 1
ATOM 1615 C CA . LEU B 1 47 ? 37.709 31.452 17.233 1.00 18.73 73 LEU B CA 1
ATOM 1616 C C . LEU B 1 47 ? 37.704 32.523 18.315 1.00 19.62 73 LEU B C 1
ATOM 1617 O O . LEU B 1 47 ? 36.854 32.482 19.186 1.00 22.62 73 LEU B O 1
ATOM 1622 N N . THR B 1 48 ? 38.638 33.447 18.261 1.00 21.93 74 THR B N 1
ATOM 1623 C CA . THR B 1 48 ? 38.563 34.606 19.114 1.00 21.01 74 THR B CA 1
ATOM 1624 C C . THR B 1 48 ? 38.554 35.834 18.207 1.00 20.34 74 THR B C 1
ATOM 1625 O O . THR B 1 48 ? 39.039 35.821 17.077 1.00 18.61 74 THR B O 1
ATOM 1629 N N . ALA B 1 49 ? 37.967 36.893 18.750 1.00 21.10 75 ALA B N 1
ATOM 1630 C CA . ALA B 1 49 ? 37.800 38.131 17.999 1.00 22.79 75 ALA B CA 1
ATOM 1631 C C . ALA B 1 49 ? 39.100 38.778 17.762 1.00 23.50 75 ALA B C 1
ATOM 1632 O O . ALA B 1 49 ? 39.392 39.359 16.675 1.00 22.51 75 ALA B O 1
ATOM 1634 N N . ASP B 1 50 ? 39.919 38.752 18.817 1.00 25.70 76 ASP B N 1
ATOM 1635 C CA . ASP B 1 50 ? 41.129 39.487 18.759 1.00 28.29 76 ASP B CA 1
ATOM 1636 C C . ASP B 1 50 ? 42.238 38.779 17.996 1.00 29.78 76 ASP B C 1
ATOM 1637 O O . ASP B 1 50 ? 43.093 39.442 17.426 1.00 33.87 76 ASP B O 1
ATOM 1642 N N . LYS B 1 51 ? 42.275 37.446 17.979 1.00 30.26 77 LYS B N 1
ATOM 1643 C CA . LYS B 1 51 ? 43.343 36.731 17.220 1.00 31.59 77 LYS B CA 1
ATOM 1644 C C . LYS B 1 51 ? 42.851 35.761 16.113 1.00 27.63 77 LYS B C 1
ATOM 1645 O O . LYS B 1 51 ? 43.679 35.040 15.518 1.00 27.95 77 LYS B O 1
ATOM 1651 N N . GLY B 1 52 ? 41.552 35.723 15.875 1.00 24.50 78 GLY B N 1
ATOM 1652 C CA . GLY B 1 52 ? 41.004 34.845 14.874 1.00 23.11 78 GLY B CA 1
ATOM 1653 C C . GLY B 1 52 ? 41.149 33.410 15.336 1.00 21.14 78 GLY B C 1
ATOM 1654 O O . GLY B 1 52 ? 41.041 33.129 16.518 1.00 21.14 78 GLY B O 1
ATOM 1655 N N . TRP B 1 53 ? 41.345 32.515 14.389 1.00 23.20 79 TRP B N 1
ATOM 1656 C CA . TRP B 1 53 ? 41.401 31.096 14.747 1.00 20.70 79 TRP B CA 1
ATOM 1657 C C . TRP B 1 53 ? 42.820 30.873 15.335 1.00 19.62 79 TRP B C 1
ATOM 1658 O O . TRP B 1 53 ? 43.854 31.312 14.755 1.00 23.52 79 TRP B O 1
ATOM 1669 N N . GLN B 1 54 ? 42.829 30.181 16.456 1.00 21.03 80 GLN B N 1
ATOM 1670 C CA . GLN B 1 54 ? 44.056 29.807 17.094 1.00 21.34 80 GLN B CA 1
ATOM 1671 C C . GLN B 1 54 ? 43.928 28.434 17.715 1.00 19.73 80 GLN B C 1
ATOM 1672 O O . GLN B 1 54 ? 42.809 27.987 18.046 1.00 19.82 80 GLN B O 1
ATOM 1678 N N . LYS B 1 55 ? 45.077 27.787 17.936 1.00 21.04 81 LYS B N 1
ATOM 1679 C CA . LYS B 1 55 ? 44.972 26.485 18.626 1.00 21.94 81 LYS B CA 1
ATOM 1680 C C . LYS B 1 55 ? 44.269 26.660 19.979 1.00 21.77 81 LYS B C 1
ATOM 1681 O O . LYS B 1 55 ? 44.551 27.653 20.705 1.00 23.13 81 LYS B O 1
ATOM 1687 N N . TRP B 1 56 ? 43.443 25.709 20.379 1.00 21.21 82 TRP B N 1
ATOM 1688 C CA . TRP B 1 56 ? 42.695 25.830 21.631 1.00 21.47 82 TRP B CA 1
ATOM 1689 C C . TRP B 1 56 ? 43.571 25.379 22.771 1.00 25.97 82 TRP B C 1
ATOM 1690 O O . TRP B 1 56 ? 43.739 24.154 22.969 1.00 28.12 82 TRP B O 1
ATOM 1701 N N . GLN B 1 57 ? 44.159 26.360 23.474 1.00 26.52 83 GLN B N 1
ATOM 1702 C CA . GLN B 1 57 ? 44.983 26.099 24.628 1.00 29.22 83 GLN B CA 1
ATOM 1703 C C . GLN B 1 57 ? 44.059 25.799 25.805 1.00 28.69 83 GLN B C 1
ATOM 1704 O O . GLN B 1 57 ? 43.249 26.638 26.194 1.00 28.06 83 GLN B O 1
ATOM 1710 N N . ASN B 1 58 ? 44.113 24.559 26.281 1.00 29.06 84 ASN B N 1
ATOM 1711 C CA . ASN B 1 58 ? 43.199 24.101 27.326 1.00 28.83 84 ASN B CA 1
ATOM 1712 C C . ASN B 1 58 ? 43.837 23.032 28.120 1.00 29.41 84 ASN B C 1
ATOM 1713 O O . ASN B 1 58 ? 44.936 22.537 27.777 1.00 31.13 84 ASN B O 1
ATOM 1718 N N . ASP B 1 59 ? 43.217 22.708 29.248 1.00 29.55 85 ASP B N 1
ATOM 1719 C CA . ASP B 1 59 ? 43.831 21.811 30.153 1.00 31.61 85 ASP B CA 1
ATOM 1720 C C . ASP B 1 59 ? 43.211 20.412 30.105 1.00 31.85 85 ASP B C 1
ATOM 1721 O O . ASP B 1 59 ? 43.536 19.605 30.971 1.00 35.08 85 ASP B O 1
ATOM 1726 N N . LYS B 1 60 ? 42.378 20.070 29.113 1.00 31.43 86 LYS B N 1
ATOM 1727 C CA . LYS B 1 60 ? 41.705 18.736 29.058 1.00 31.49 86 LYS B CA 1
ATOM 1728 C C . LYS B 1 60 ? 42.100 17.825 27.852 1.00 31.42 86 LYS B C 1
ATOM 1729 O O . LYS B 1 60 ? 42.214 16.603 27.981 1.00 32.58 86 LYS B O 1
ATOM 1735 N N . MET B 1 61 ? 42.305 18.422 26.685 1.00 29.06 87 MET B N 1
ATOM 1736 C CA . MET B 1 61 ? 42.726 17.651 25.506 1.00 27.69 87 MET B CA 1
ATOM 1737 C C . MET B 1 61 ? 43.850 18.317 24.780 1.00 27.55 87 MET B C 1
ATOM 1738 O O . MET B 1 61 ? 43.981 19.536 24.793 1.00 27.30 87 MET B O 1
ATOM 1743 N N . THR B 1 62 ? 44.615 17.526 24.044 1.00 24.90 88 THR B N 1
ATOM 1744 C CA . THR B 1 62 ? 45.632 18.037 23.147 1.00 26.26 88 THR B CA 1
ATOM 1745 C C . THR B 1 62 ? 44.951 18.696 21.966 1.00 24.99 88 THR B C 1
ATOM 1746 O O . THR B 1 62 ? 43.838 18.291 21.564 1.00 26.70 88 THR B O 1
ATOM 1750 N N . ASN B 1 63 ? 45.564 19.736 21.427 1.00 23.30 89 ASN B N 1
ATOM 1751 C CA . ASN B 1 63 ? 44.914 20.514 20.354 1.00 21.89 89 ASN B CA 1
ATOM 1752 C C . ASN B 1 63 ? 45.568 20.290 18.968 1.00 23.47 89 ASN B C 1
ATOM 1753 O O . ASN B 1 63 ? 45.120 20.921 18.021 1.00 24.15 89 ASN B O 1
ATOM 1758 N N . GLN B 1 64 ? 46.479 19.308 18.880 1.00 24.34 90 GLN B N 1
ATOM 1759 C CA . GLN B 1 64 ? 47.018 18.920 17.571 1.00 24.40 90 GLN B CA 1
ATOM 1760 C C . GLN B 1 64 ? 47.389 17.450 17.556 1.00 24.12 90 GLN B C 1
ATOM 1761 O O . GLN B 1 64 ? 48.236 17.055 18.336 1.00 27.33 90 GLN B O 1
ATOM 1767 N N . THR B 1 65 ? 46.771 16.662 16.663 1.00 22.93 91 THR B N 1
ATOM 1768 C CA . THR B 1 65 ? 47.034 15.213 16.547 1.00 22.69 91 THR B CA 1
ATOM 1769 C C . THR B 1 65 ? 47.861 15.028 15.279 1.00 23.49 91 THR B C 1
ATOM 1770 O O . THR B 1 65 ? 47.526 15.599 14.256 1.00 25.23 91 THR B O 1
ATOM 1774 N N . THR B 1 66 ? 48.917 14.214 15.310 1.00 23.36 92 THR B N 1
ATOM 1775 C CA . THR B 1 66 ? 49.521 13.834 14.054 1.00 25.03 92 THR B CA 1
ATOM 1776 C C . THR B 1 66 ? 49.459 12.311 13.968 1.00 25.10 92 THR B C 1
ATOM 1777 O O . THR B 1 66 ? 49.876 11.600 14.901 1.00 28.24 92 THR B O 1
ATOM 1781 N N . LEU B 1 67 ? 48.880 11.797 12.912 1.00 25.21 93 LEU B N 1
ATOM 1782 C CA . LEU B 1 67 ? 48.786 10.323 12.804 1.00 26.97 93 LEU B CA 1
ATOM 1783 C C . LEU B 1 67 ? 50.161 9.673 12.572 1.00 29.13 93 LEU B C 1
ATOM 1784 O O . LEU B 1 67 ? 50.999 10.244 11.950 1.00 28.43 93 LEU B O 1
ATOM 1789 N N . LYS B 1 68 ? 50.346 8.475 13.096 1.00 32.74 94 LYS B N 1
ATOM 1790 C CA . LYS B 1 68 ? 51.534 7.654 12.829 1.00 35.73 94 LYS B CA 1
ATOM 1791 C C . LYS B 1 68 ? 51.725 7.376 11.318 1.00 36.59 94 LYS B C 1
ATOM 1792 O O . LYS B 1 68 ? 50.756 7.280 10.562 1.00 32.31 94 LYS B O 1
ATOM 1798 N N . GLU B 1 69 ? 52.979 7.234 10.894 1.00 38.97 95 GLU B N 1
ATOM 1799 C CA . GLU B 1 69 ? 53.344 7.311 9.450 1.00 41.21 95 GLU B CA 1
ATOM 1800 C C . GLU B 1 69 ? 52.744 6.214 8.542 1.00 40.04 95 GLU B C 1
ATOM 1801 O O . GLU B 1 69 ? 52.629 6.371 7.280 1.00 41.30 95 GLU B O 1
ATOM 1807 N N . GLY B 1 70 ? 52.403 5.094 9.154 1.00 38.46 96 GLY B N 1
ATOM 1808 C CA . GLY B 1 70 ? 51.687 4.027 8.396 1.00 36.58 96 GLY B CA 1
ATOM 1809 C C . GLY B 1 70 ? 50.223 4.313 8.098 1.00 34.44 96 GLY B C 1
ATOM 1810 O O . GLY B 1 70 ? 49.568 3.518 7.425 1.00 33.09 96 GLY B O 1
ATOM 1811 N N . LEU B 1 71 ? 49.694 5.441 8.584 1.00 29.56 97 LEU B N 1
ATOM 1812 C CA . LEU B 1 71 ? 48.290 5.778 8.422 1.00 28.90 97 LEU B CA 1
ATOM 1813 C C . LEU B 1 71 ? 48.106 6.914 7.460 1.00 28.63 97 LEU B C 1
ATOM 1814 O O . LEU B 1 71 ? 49.059 7.702 7.204 1.00 29.80 97 LEU B O 1
ATOM 1819 N N . GLN B 1 72 ? 46.879 6.976 6.923 1.00 27.44 98 GLN B N 1
ATOM 1820 C CA . GLN B 1 72 ? 46.467 7.986 5.983 1.00 28.55 98 GLN B CA 1
ATOM 1821 C C . GLN B 1 72 ? 45.100 8.496 6.425 1.00 27.08 98 GLN B C 1
ATOM 1822 O O . GLN B 1 72 ? 44.320 7.759 7.063 1.00 25.54 98 GLN B O 1
ATOM 1828 N N . LEU B 1 73 ? 44.757 9.739 6.056 1.00 28.00 99 LEU B N 1
ATOM 1829 C CA . LEU B 1 73 ? 43.415 10.268 6.327 1.00 27.32 99 LEU B CA 1
ATOM 1830 C C . LEU B 1 73 ? 42.853 10.944 5.055 1.00 28.12 99 LEU B C 1
ATOM 1831 O O . LEU B 1 73 ? 43.620 11.302 4.129 1.00 26.13 99 LEU B O 1
ATOM 1836 N N . ASP B 1 74 ? 41.528 11.006 4.982 1.00 28.18 100 ASP B N 1
ATOM 1837 C CA . ASP B 1 74 ? 40.865 11.790 3.967 1.00 29.13 100 ASP B CA 1
ATOM 1838 C C . ASP B 1 74 ? 39.550 12.245 4.511 1.00 27.98 100 ASP B C 1
ATOM 1839 O O . ASP B 1 74 ? 39.067 11.682 5.502 1.00 27.63 100 ASP B O 1
ATOM 1844 N N . PHE B 1 75 ? 38.923 13.226 3.861 1.00 29.88 101 PHE B N 1
ATOM 1845 C CA . PHE B 1 75 ? 37.646 13.714 4.384 1.00 30.40 101 PHE B CA 1
ATOM 1846 C C . PHE B 1 75 ? 36.850 14.198 3.226 1.00 31.60 101 PHE B C 1
ATOM 1847 O O . PHE B 1 75 ? 37.419 14.550 2.189 1.00 33.01 101 PHE B O 1
ATOM 1855 N N . GLU B 1 76 ? 35.534 14.180 3.401 1.00 30.70 102 GLU B N 1
ATOM 1856 C CA . GLU B 1 76 ? 34.602 14.824 2.467 1.00 33.49 102 GLU B CA 1
ATOM 1857 C C . GLU B 1 76 ? 33.659 15.712 3.249 1.00 33.09 102 GLU B C 1
ATOM 1858 O O . GLU B 1 76 ? 33.378 15.466 4.422 1.00 29.07 102 GLU B O 1
ATOM 1864 N N . LEU B 1 77 ? 33.224 16.773 2.612 1.00 34.08 103 LEU B N 1
ATOM 1865 C CA . LEU B 1 77 ? 32.281 17.670 3.189 1.00 36.41 103 LEU B CA 1
ATOM 1866 C C . LEU B 1 77 ? 30.895 17.483 2.605 1.00 38.90 103 LEU B C 1
ATOM 1867 O O . LEU B 1 77 ? 30.726 17.463 1.385 1.00 42.47 103 LEU B O 1
ATOM 1872 N N . GLY B 1 78 ? 29.908 17.322 3.472 1.00 40.58 104 GLY B N 1
ATOM 1873 C CA . GLY B 1 78 ? 28.534 17.044 3.050 1.00 43.81 104 GLY B CA 1
ATOM 1874 C C . GLY B 1 78 ? 28.502 15.881 2.085 1.00 45.12 104 GLY B C 1
ATOM 1875 O O . GLY B 1 78 ? 29.076 14.809 2.377 1.00 43.98 104 GLY B O 1
ATOM 1876 N N . GLY B 1 79 ? 27.885 16.120 0.925 1.00 47.74 105 GLY B N 1
ATOM 1877 C CA . GLY B 1 79 ? 27.808 15.119 -0.155 1.00 50.31 105 GLY B CA 1
ATOM 1878 C C . GLY B 1 79 ? 28.920 15.253 -1.191 1.00 50.92 105 GLY B C 1
ATOM 1879 O O . GLY B 1 79 ? 28.799 14.763 -2.313 1.00 53.28 105 GLY B O 1
ATOM 1880 N N . GLY B 1 80 ? 29.990 15.958 -0.855 1.00 49.09 106 GLY B N 1
ATOM 1881 C CA . GLY B 1 80 ? 31.068 16.128 -1.803 1.00 50.02 106 GLY B CA 1
ATOM 1882 C C . GLY B 1 80 ? 32.002 14.922 -1.903 1.00 50.03 106 GLY B C 1
ATOM 1883 O O . GLY B 1 80 ? 31.840 13.890 -1.247 1.00 48.23 106 GLY B O 1
ATOM 1884 N N . ALA B 1 81 ? 33.004 15.084 -2.749 1.00 52.94 107 ALA B N 1
ATOM 1885 C CA . ALA B 1 81 ? 33.981 14.066 -3.027 1.00 51.40 107 ALA B CA 1
ATOM 1886 C C . ALA B 1 81 ? 35.085 14.140 -2.009 1.00 47.98 107 ALA B C 1
ATOM 1887 O O . ALA B 1 81 ? 35.307 15.176 -1.359 1.00 47.68 107 ALA B O 1
ATOM 1889 N N . TRP B 1 82 ? 35.829 13.052 -1.919 1.00 46.87 108 TRP B N 1
ATOM 1890 C CA . TRP B 1 82 ? 37.068 13.053 -1.144 1.00 45.58 108 TRP B CA 1
ATOM 1891 C C . TRP B 1 82 ? 38.032 14.175 -1.553 1.00 47.58 108 TRP B C 1
ATOM 1892 O O . TRP B 1 82 ? 38.190 14.490 -2.704 1.00 51.53 108 TRP B O 1
ATOM 1903 N N . GLN B 1 83 ? 38.674 14.769 -0.565 1.00 47.18 109 GLN B N 1
ATOM 1904 C CA . GLN B 1 83 ? 39.380 16.028 -0.718 1.00 48.84 109 GLN B CA 1
ATOM 1905 C C . GLN B 1 83 ? 40.853 15.737 -0.928 1.00 50.56 109 GLN B C 1
ATOM 1906 O O . GLN B 1 83 ? 41.497 15.222 -0.001 1.00 50.42 109 GLN B O 1
ATOM 1912 N N . ASP B 1 96 ? 62.748 36.712 8.221 1.00 49.29 122 ASP B N 1
ATOM 1913 C CA . ASP B 1 96 ? 63.857 37.681 8.190 1.00 48.26 122 ASP B CA 1
ATOM 1914 C C . ASP B 1 96 ? 64.270 38.044 9.603 1.00 48.56 122 ASP B C 1
ATOM 1915 O O . ASP B 1 96 ? 63.450 38.055 10.518 1.00 51.50 122 ASP B O 1
ATOM 1920 N N . GLU B 1 97 ? 65.547 38.386 9.767 1.00 47.05 123 GLU B N 1
ATOM 1921 C CA . GLU B 1 97 ? 66.060 38.903 11.026 1.00 46.84 123 GLU B CA 1
ATOM 1922 C C . GLU B 1 97 ? 65.434 40.279 11.348 1.00 46.12 123 GLU B C 1
ATOM 1923 O O . GLU B 1 97 ? 65.273 41.130 10.465 1.00 42.20 123 GLU B O 1
ATOM 1929 N N . GLU B 1 98 ? 65.054 40.482 12.607 1.00 48.67 124 GLU B N 1
ATOM 1930 C CA . GLU B 1 98 ? 64.493 41.768 13.015 1.00 50.93 124 GLU B CA 1
ATOM 1931 C C . GLU B 1 98 ? 65.603 42.739 13.365 1.00 50.40 124 GLU B C 1
ATOM 1932 O O . GLU B 1 98 ? 66.721 42.346 13.677 1.00 49.50 124 GLU B O 1
ATOM 1938 N N . MET B 1 99 ? 65.280 44.020 13.309 1.00 38.44 125 MET B N 1
ATOM 1939 C CA . MET B 1 99 ? 66.245 45.049 13.637 1.00 38.04 125 MET B CA 1
ATOM 1940 C C . MET B 1 99 ? 66.372 45.199 15.150 1.00 37.01 125 MET B C 1
ATOM 1941 O O . MET B 1 99 ? 67.441 45.550 15.641 1.00 35.27 125 MET B O 1
ATOM 1946 N N . PHE B 1 100 ? 65.276 44.935 15.874 1.00 34.94 126 PHE B N 1
ATOM 1947 C CA . PHE B 1 100 ? 65.296 44.915 17.319 1.00 35.21 126 PHE B CA 1
ATOM 1948 C C . PHE B 1 100 ? 64.644 43.644 17.782 1.00 34.60 126 PHE B C 1
ATOM 1949 O O . PHE B 1 100 ? 63.646 43.221 17.185 1.00 34.48 126 PHE B O 1
ATOM 1957 N N . ALA B 1 101 ? 65.261 42.988 18.774 1.00 34.19 127 ALA B N 1
ATOM 1958 C CA . ALA B 1 101 ? 64.839 41.643 19.244 1.00 34.94 127 ALA B CA 1
ATOM 1959 C C . ALA B 1 101 ? 63.355 41.597 19.649 1.00 35.47 127 ALA B C 1
ATOM 1960 O O . ALA B 1 101 ? 62.693 40.579 19.476 1.00 34.54 127 ALA B O 1
ATOM 1962 N N . ASP B 1 102 ? 62.832 42.713 20.159 1.00 35.28 128 ASP B N 1
ATOM 1963 C CA . ASP B 1 102 ? 61.454 42.779 20.647 1.00 36.17 128 ASP B CA 1
ATOM 1964 C C . ASP B 1 102 ? 60.419 43.239 19.600 1.00 37.51 128 ASP B C 1
ATOM 1965 O O . ASP B 1 102 ? 59.268 43.447 19.967 1.00 39.17 128 ASP B O 1
ATOM 1970 N N . GLU B 1 103 ? 60.803 43.331 18.319 1.00 40.15 129 GLU B N 1
ATOM 1971 C CA . GLU B 1 103 ? 59.868 43.726 17.218 1.00 41.69 129 GLU B CA 1
ATOM 1972 C C . GLU B 1 103 ? 58.635 42.818 17.139 1.00 43.47 129 GLU B C 1
ATOM 1973 O O . GLU B 1 103 ? 58.688 41.688 17.640 1.00 45.23 129 GLU B O 1
ATOM 1975 N N . GLU B 1 110 ? 47.219 31.461 11.383 1.00 41.23 136 GLU B N 1
ATOM 1976 C CA . GLU B 1 110 ? 46.609 30.111 11.643 1.00 40.51 136 GLU B CA 1
ATOM 1977 C C . GLU B 1 110 ? 45.485 29.706 10.653 1.00 38.61 136 GLU B C 1
ATOM 1978 O O . GLU B 1 110 ? 44.370 30.259 10.656 1.00 37.22 136 GLU B O 1
ATOM 1984 N N . PRO B 1 111 ? 45.773 28.712 9.779 1.00 35.82 137 PRO B N 1
ATOM 1985 C CA . PRO B 1 111 ? 44.860 28.422 8.727 1.00 35.03 137 PRO B CA 1
ATOM 1986 C C . PRO B 1 111 ? 43.462 27.980 9.228 1.00 33.73 137 PRO B C 1
ATOM 1987 O O . PRO B 1 111 ? 43.356 27.271 10.198 1.00 32.55 137 PRO B O 1
ATOM 1991 N N . ALA B 1 112 ? 42.412 28.379 8.531 1.00 25.53 138 ALA B N 1
ATOM 1992 C CA . ALA B 1 112 ? 41.036 28.241 9.021 1.00 23.57 138 ALA B CA 1
ATOM 1993 C C . ALA B 1 112 ? 40.612 26.797 8.982 1.00 21.41 138 ALA B C 1
ATOM 1994 O O . ALA B 1 112 ? 40.997 26.059 8.076 1.00 24.72 138 ALA B O 1
ATOM 1996 N N . PRO B 1 113 ? 39.746 26.419 9.881 1.00 21.83 139 PRO B N 1
ATOM 1997 C CA . PRO B 1 113 ? 39.242 25.060 9.874 1.00 20.35 139 PRO B CA 1
ATOM 1998 C C . PRO B 1 113 ? 38.250 24.809 8.783 1.00 20.40 139 PRO B C 1
ATOM 1999 O O . PRO B 1 113 ? 37.505 25.744 8.433 1.00 21.85 139 PRO B O 1
ATOM 2003 N N . GLN B 1 114 ? 38.243 23.590 8.245 1.00 19.67 140 GLN B N 1
ATOM 2004 C CA . GLN B 1 114 ? 37.245 23.193 7.274 1.00 19.98 140 GLN B CA 1
ATOM 2005 C C . GLN B 1 114 ? 35.965 22.754 8.016 1.00 19.43 140 GLN B C 1
ATOM 2006 O O . GLN B 1 114 ? 34.839 22.823 7.479 1.00 23.32 140 GLN B O 1
ATOM 2012 N N . LEU B 1 115 ? 36.153 22.343 9.281 1.00 17.75 141 LEU B N 1
ATOM 2013 C CA . LEU B 1 115 ? 35.073 21.830 10.105 1.00 18.88 141 LEU B CA 1
ATOM 2014 C C . LEU B 1 115 ? 34.776 22.886 11.180 1.00 18.58 141 LEU B C 1
ATOM 2015 O O . LEU B 1 115 ? 35.600 23.089 12.047 1.00 20.14 141 LEU B O 1
ATOM 2020 N N . PHE B 1 116 ? 33.581 23.490 11.121 1.00 19.32 142 PHE B N 1
ATOM 2021 C CA . PHE B 1 116 ? 33.128 24.459 12.135 1.00 17.68 142 PHE B CA 1
ATOM 2022 C C . PHE B 1 116 ? 32.324 23.719 13.225 1.00 17.74 142 PHE B C 1
ATOM 2023 O O . PHE B 1 116 ? 31.481 22.867 12.905 1.00 20.81 142 PHE B O 1
ATOM 2031 N N . VAL B 1 117 ? 32.610 24.042 14.456 1.00 16.67 143 VAL B N 1
ATOM 2032 C CA . VAL B 1 117 ? 31.988 23.444 15.644 1.00 17.15 143 VAL B CA 1
ATOM 2033 C C . VAL B 1 117 ? 31.457 24.644 16.447 1.00 18.34 143 VAL B C 1
ATOM 2034 O O . VAL B 1 117 ? 32.126 25.197 17.299 1.00 20.34 143 VAL B O 1
ATOM 2038 N N . LEU B 1 118 ? 30.240 25.047 16.106 1.00 19.57 144 LEU B N 1
ATOM 2039 C CA . LEU B 1 118 ? 29.774 26.336 16.545 1.00 20.53 144 LEU B CA 1
ATOM 2040 C C . LEU B 1 118 ? 29.077 26.233 17.925 1.00 22.36 144 LEU B C 1
ATOM 2041 O O . LEU B 1 118 ? 28.540 25.177 18.326 1.00 22.35 144 LEU B O 1
ATOM 2046 N N . SER B 1 119 ? 29.006 27.369 18.583 1.00 23.64 145 SER B N 1
ATOM 2047 C CA . SER B 1 119 ? 28.334 27.467 19.909 1.00 25.96 145 SER B CA 1
ATOM 2048 C C . SER B 1 119 ? 26.840 27.054 19.885 1.00 27.16 145 SER B C 1
ATOM 2049 O O . SER B 1 119 ? 26.325 26.691 20.911 1.00 28.16 145 SER B O 1
ATOM 2052 N N . SER B 1 120 ? 26.179 27.062 18.708 1.00 27.48 146 SER B N 1
ATOM 2053 C CA . 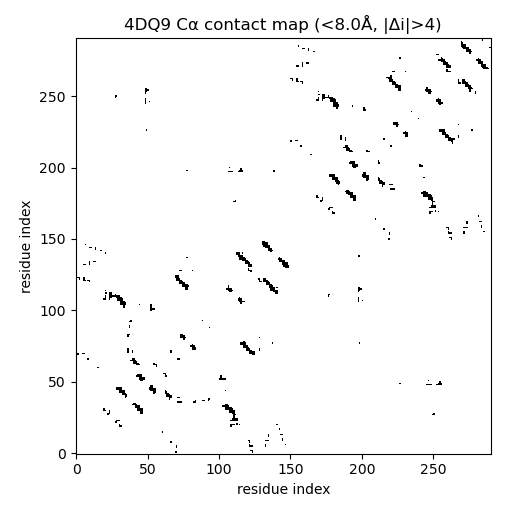SER B 1 120 ? 24.783 26.666 18.522 1.00 31.47 146 SER B CA 1
ATOM 2054 C C . SER B 1 120 ? 24.644 25.156 18.607 1.00 30.86 146 SER B C 1
ATOM 2055 O O . SER B 1 120 ? 23.573 24.618 18.651 1.00 32.72 146 SER B O 1
ATOM 2058 N N . GLY B 1 121 ? 25.756 24.450 18.564 1.00 27.95 147 GLY B N 1
ATOM 2059 C CA . GLY B 1 121 ? 25.698 22.997 18.557 1.00 27.48 147 GLY B CA 1
ATOM 2060 C C . GLY B 1 121 ? 25.834 22.348 17.180 1.00 26.64 147 GLY B C 1
ATOM 2061 O O . GLY B 1 121 ? 26.125 21.138 17.053 1.00 25.71 147 GLY B O 1
ATOM 2062 N N . GLU B 1 122 ? 25.767 23.180 16.142 1.00 26.01 148 GLU B N 1
ATOM 2063 C CA . GLU B 1 122 ? 25.860 22.738 14.790 1.00 25.56 148 GLU B CA 1
ATOM 2064 C C . GLU B 1 122 ? 27.335 22.403 14.432 1.00 23.25 148 GLU B C 1
ATOM 2065 O O . GLU B 1 122 ? 28.242 23.024 14.917 1.00 24.78 148 GLU B O 1
ATOM 2071 N N . VAL B 1 123 ? 27.542 21.381 13.628 1.00 22.80 149 VAL B N 1
ATOM 2072 C CA . VAL B 1 123 ? 28.839 20.969 13.200 1.00 22.16 149 VAL B CA 1
ATOM 2073 C C . VAL B 1 123 ? 28.780 20.791 11.668 1.00 21.84 149 VAL B C 1
ATOM 2074 O O . VAL B 1 123 ? 27.790 20.239 11.129 1.00 23.91 149 VAL B O 1
ATOM 2078 N N . THR B 1 124 ? 29.819 21.274 10.946 1.00 20.96 150 THR B N 1
ATOM 2079 C CA . THR B 1 124 ? 29.939 21.060 9.480 1.00 20.28 150 THR B CA 1
ATOM 2080 C C . THR B 1 124 ? 29.737 19.590 9.089 1.00 22.74 150 THR B C 1
ATOM 2081 O O . THR B 1 124 ? 30.439 18.784 9.654 1.00 20.62 150 THR B O 1
ATOM 2085 N N . PRO B 1 125 ? 28.746 19.303 8.245 1.00 21.85 151 PRO B N 1
ATOM 2086 C CA . PRO B 1 125 ? 28.521 17.890 7.847 1.00 24.82 151 PRO B CA 1
ATOM 2087 C C . PRO B 1 125 ? 29.754 17.382 7.175 1.00 24.20 151 PRO B C 1
ATOM 2088 O O . PRO B 1 125 ? 30.221 18.002 6.265 1.00 24.49 151 PRO B O 1
ATOM 2092 N N . PHE B 1 126 ? 30.284 16.260 7.625 1.00 23.87 152 PHE B N 1
ATOM 2093 C CA . PHE B 1 126 ? 31.544 15.765 7.022 1.00 22.08 152 PHE B CA 1
ATOM 2094 C C . PHE B 1 126 ? 31.677 14.294 7.301 1.00 22.96 152 PHE B C 1
ATOM 2095 O O . PHE B 1 126 ? 31.019 13.762 8.166 1.00 22.53 152 PHE B O 1
ATOM 2103 N N . THR B 1 127 ? 32.658 13.690 6.645 1.00 22.10 153 THR B N 1
ATOM 2104 C CA . THR B 1 127 ? 33.189 12.350 7.011 1.00 21.58 153 THR B CA 1
ATOM 2105 C C . THR B 1 127 ? 34.724 12.421 6.962 1.00 22.25 153 THR B C 1
ATOM 2106 O O . THR B 1 127 ? 35.299 12.914 5.977 1.00 23.65 153 THR B O 1
ATOM 2110 N N . LEU B 1 128 ? 35.375 11.909 7.987 1.00 20.48 154 LEU B N 1
ATOM 2111 C CA . LEU B 1 128 ? 36.835 11.755 8.025 1.00 21.17 154 LEU B CA 1
ATOM 2112 C C . LEU B 1 128 ? 37.049 10.291 8.162 1.00 21.68 154 LEU B C 1
ATOM 2113 O O . LEU B 1 128 ? 36.508 9.617 9.070 1.00 24.55 154 LEU B O 1
ATOM 2118 N N . SER B 1 129 ? 37.854 9.765 7.282 1.00 22.68 155 SER B N 1
ATOM 2119 C CA . SER B 1 129 ? 38.263 8.392 7.448 1.00 24.36 155 SER B CA 1
ATOM 2120 C C . SER B 1 129 ? 39.758 8.248 7.621 1.00 23.43 155 SER B C 1
ATOM 2121 O O . SER B 1 129 ? 40.550 9.093 7.171 1.00 23.02 155 SER B O 1
ATOM 2124 N N . ILE B 1 130 ? 40.095 7.264 8.439 1.00 22.03 156 ILE B N 1
ATOM 2125 C CA . ILE B 1 130 ? 41.477 6.952 8.812 1.00 22.09 156 ILE B CA 1
ATOM 2126 C C . ILE B 1 130 ? 41.784 5.509 8.431 1.00 21.30 156 ILE B C 1
ATOM 2127 O O . ILE B 1 130 ? 40.992 4.588 8.747 1.00 23.35 156 ILE B O 1
ATOM 2132 N N . PHE B 1 131 ? 42.939 5.292 7.769 1.00 24.34 157 PHE B N 1
ATOM 2133 C CA . PHE B 1 131 ? 43.130 3.925 7.212 1.00 24.18 157 PHE B CA 1
ATOM 2134 C C . PHE B 1 131 ? 44.571 3.664 6.917 1.00 25.50 157 PHE B C 1
ATOM 2135 O O . PHE B 1 131 ? 45.371 4.616 6.762 1.00 25.25 157 PHE B O 1
ATOM 2143 N N . PRO B 1 132 ? 44.926 2.362 6.832 1.00 26.01 158 PRO B N 1
ATOM 2144 C CA . PRO B 1 132 ? 46.270 2.048 6.479 1.00 26.96 158 PRO B CA 1
ATOM 2145 C C . PRO B 1 132 ? 46.738 2.675 5.173 1.00 26.02 158 PRO B C 1
ATOM 2146 O O . PRO B 1 132 ? 46.023 2.696 4.180 1.00 27.89 158 PRO B O 1
ATOM 2150 N N . LYS B 1 133 ? 47.968 3.179 5.207 1.00 29.04 159 LYS B N 1
ATOM 2151 C CA . LYS B 1 133 ? 48.516 3.897 4.108 1.00 30.74 159 LYS B CA 1
ATOM 2152 C C . LYS B 1 133 ? 48.238 3.187 2.721 1.00 31.31 159 LYS B C 1
ATOM 2153 O O . LYS B 1 133 ? 48.506 2.023 2.519 1.00 30.38 159 LYS B O 1
ATOM 2159 N N . GLY B 1 134 ? 47.711 3.943 1.753 1.00 31.46 160 GLY B N 1
ATOM 2160 C CA . GLY B 1 134 ? 47.535 3.458 0.408 1.00 32.99 160 GLY B CA 1
ATOM 2161 C C . GLY B 1 134 ? 46.248 2.695 0.072 1.00 32.88 160 GLY B C 1
ATOM 2162 O O . GLY B 1 134 ? 46.097 2.272 -1.084 1.00 32.96 160 GLY B O 1
ATOM 2163 N N . GLN B 1 135 ? 45.329 2.536 1.038 1.00 31.96 161 GLN B N 1
ATOM 2164 C CA . GLN B 1 135 ? 44.044 1.909 0.789 1.00 31.53 161 GLN B CA 1
ATOM 2165 C C . GLN B 1 135 ? 43.085 2.977 0.264 1.00 31.30 161 GLN B C 1
ATOM 2166 O O . GLN B 1 135 ? 43.438 4.170 0.224 1.00 32.88 161 GLN B O 1
ATOM 2172 N N . GLU B 1 136 ? 41.903 2.589 -0.168 1.00 34.02 162 GLU B N 1
ATOM 2173 C CA . GLU B 1 136 ? 40.914 3.571 -0.627 1.00 35.38 162 GLU B CA 1
ATOM 2174 C C . GLU B 1 136 ? 40.239 4.145 0.611 1.00 32.38 162 GLU B C 1
ATOM 2175 O O . GLU B 1 136 ? 40.155 3.435 1.633 1.00 33.55 162 GLU B O 1
ATOM 2181 N N . PRO B 1 137 ? 39.751 5.413 0.560 1.00 31.92 163 PRO B N 1
ATOM 2182 C CA . PRO B 1 137 ? 39.240 5.989 1.785 1.00 29.90 163 PRO B CA 1
ATOM 2183 C C . PRO B 1 137 ? 37.851 5.568 2.153 1.00 29.55 163 PRO B C 1
ATOM 2184 O O . PRO B 1 137 ? 37.407 5.801 3.302 1.00 29.60 163 PRO B O 1
ATOM 2188 N N . ASP B 1 138 ? 37.137 4.982 1.196 1.00 30.87 164 ASP B N 1
ATOM 2189 C CA . ASP B 1 138 ? 35.767 4.572 1.414 1.00 31.60 164 ASP B CA 1
ATOM 2190 C C . ASP B 1 138 ? 35.621 3.369 2.363 1.00 31.13 164 ASP B C 1
ATOM 2191 O O . ASP B 1 138 ? 36.439 2.423 2.384 1.00 27.52 164 ASP B O 1
ATOM 2196 N N . GLU B 1 139 ? 34.553 3.445 3.159 1.00 31.08 165 GLU B N 1
ATOM 2197 C CA . GLU B 1 139 ? 34.121 2.351 4.016 1.00 31.32 165 GLU B CA 1
ATOM 2198 C C . GLU B 1 139 ? 35.253 1.959 4.961 1.00 29.74 165 GLU B C 1
ATOM 2199 O O . GLU B 1 139 ? 35.489 0.802 5.164 1.00 30.32 165 GLU B O 1
ATOM 2205 N N . GLN B 1 140 ? 35.929 2.959 5.544 1.00 26.92 166 GLN B N 1
ATOM 2206 C CA . GLN B 1 140 ? 37.022 2.739 6.493 1.00 26.17 166 GLN B CA 1
ATOM 2207 C C . GLN B 1 140 ? 36.566 3.153 7.851 1.00 24.77 166 GLN B C 1
ATOM 2208 O O . GLN B 1 140 ? 35.451 3.636 7.997 1.00 26.72 166 GLN B O 1
ATOM 2214 N N . TRP B 1 141 ? 37.393 2.938 8.896 1.00 22.70 167 TRP B N 1
ATOM 2215 C CA . TRP B 1 141 ? 37.148 3.596 10.184 1.00 24.36 167 TRP B CA 1
ATOM 2216 C C . TRP B 1 141 ? 36.933 5.085 9.966 1.00 23.50 167 TRP B C 1
ATOM 2217 O O . TRP B 1 141 ? 37.750 5.763 9.300 1.00 22.57 167 TRP B O 1
ATOM 2228 N N . ARG B 1 142 ? 35.783 5.574 10.453 1.00 24.30 168 ARG B N 1
ATOM 2229 C CA . ARG B 1 142 ? 35.439 6.903 10.116 1.00 23.00 168 ARG B CA 1
ATOM 2230 C C . ARG B 1 142 ? 34.587 7.596 11.200 1.00 21.64 168 ARG B C 1
ATOM 2231 O O . ARG B 1 142 ? 33.917 6.961 12.057 1.00 21.78 168 ARG B O 1
ATOM 2239 N N . VAL B 1 143 ? 34.631 8.919 11.130 1.00 21.28 169 VAL B N 1
ATOM 2240 C CA . VAL B 1 143 ? 33.813 9.807 12.019 1.00 21.19 169 VAL B CA 1
ATOM 2241 C C . VAL B 1 143 ? 32.992 10.687 11.133 1.00 21.60 169 VAL B C 1
ATOM 2242 O O . VAL B 1 143 ? 33.545 11.293 10.206 1.00 22.79 169 VAL B O 1
ATOM 2246 N N . THR B 1 144 ? 31.662 10.737 11.373 1.00 22.18 170 THR B N 1
ATOM 2247 C CA . THR B 1 144 ? 30.826 11.545 10.473 1.00 26.83 170 THR B CA 1
ATOM 2248 C C . THR B 1 144 ? 29.958 12.464 11.309 1.00 25.66 170 THR B C 1
ATOM 2249 O O . THR B 1 144 ? 29.543 12.092 12.394 1.00 27.89 170 THR B O 1
ATOM 2253 N N . ALA B 1 145 ? 29.750 13.663 10.821 1.00 27.41 171 ALA B N 1
ATOM 2254 C CA . ALA B 1 145 ? 28.769 14.539 11.356 1.00 29.52 171 ALA B CA 1
ATOM 2255 C C . ALA B 1 145 ? 27.743 14.623 10.244 1.00 33.18 171 ALA B C 1
ATOM 2256 O O . ALA B 1 145 ? 28.028 15.051 9.151 1.00 30.54 171 ALA B O 1
ATOM 2258 N N . GLN B 1 146 ? 26.542 14.148 10.520 1.00 38.88 172 GLN B N 1
ATOM 2259 C CA . GLN B 1 146 ? 25.467 14.057 9.518 1.00 44.42 172 GLN B CA 1
ATOM 2260 C C . GLN B 1 146 ? 24.674 15.344 9.506 1.00 47.43 172 GLN B C 1
ATOM 2261 O O . GLN B 1 146 ? 24.737 16.115 10.474 1.00 48.57 172 GLN B O 1
ATOM 2267 N N . GLU B 1 147 ? 23.920 15.565 8.408 1.00 51.53 173 GLU B N 1
ATOM 2268 C CA . GLU B 1 147 ? 23.055 16.771 8.225 1.00 54.27 173 GLU B CA 1
ATOM 2269 C C . GLU B 1 147 ? 22.042 16.917 9.386 1.00 56.22 173 GLU B C 1
ATOM 2270 O O . GLU B 1 147 ? 21.597 18.025 9.700 1.00 56.65 173 GLU B O 1
ATOM 2272 N N . ASN B 1 148 ? 21.725 15.777 10.011 1.00 77.64 174 ASN B N 1
ATOM 2273 C CA . ASN B 1 148 ? 20.805 15.635 11.151 1.00 81.58 174 ASN B CA 1
ATOM 2274 C C . ASN B 1 148 ? 21.276 16.304 12.459 1.00 77.35 174 ASN B C 1
ATOM 2275 O O . ASN B 1 148 ? 20.468 16.589 13.354 1.00 82.23 174 ASN B O 1
ATOM 2280 N N . GLY B 1 149 ? 22.591 16.486 12.590 1.00 69.30 175 GLY B N 1
ATOM 2281 C CA . GLY B 1 149 ? 23.206 16.917 13.853 1.00 67.03 175 GLY B CA 1
ATOM 2282 C C . GLY B 1 149 ? 24.003 15.796 14.515 1.00 62.04 175 GLY B C 1
ATOM 2283 O O . GLY B 1 149 ? 24.949 16.028 15.290 1.00 61.21 175 GLY B O 1
ATOM 2284 N N . THR B 1 150 ? 23.674 14.552 14.209 1.00 60.13 176 THR B N 1
ATOM 2285 C CA . THR B 1 150 ? 24.324 13.479 14.927 1.00 55.33 176 THR B CA 1
ATOM 2286 C C . THR B 1 150 ? 25.821 13.263 14.522 1.00 46.71 176 THR B C 1
ATOM 2287 O O . THR B 1 150 ? 26.189 13.432 13.363 1.00 42.87 176 THR B O 1
ATOM 2291 N N . LEU B 1 151 ? 26.639 12.895 15.505 1.00 41.16 177 LEU B N 1
ATOM 2292 C CA . LEU B 1 151 ? 28.021 12.497 15.266 1.00 37.16 177 LEU B CA 1
ATOM 2293 C C . LEU B 1 151 ? 28.132 11.003 15.499 1.00 34.54 177 LEU B C 1
ATOM 2294 O O . LEU B 1 151 ? 27.674 10.482 16.542 1.00 35.45 177 LEU B O 1
ATOM 2299 N N . ARG B 1 152 ? 28.806 10.334 14.574 1.00 31.35 178 ARG B N 1
ATOM 2300 C CA . ARG B 1 152 ? 28.914 8.858 14.580 1.00 31.24 178 ARG B CA 1
ATOM 2301 C C . ARG B 1 152 ? 30.324 8.403 14.324 1.00 28.79 178 ARG B C 1
ATOM 2302 O O . ARG B 1 152 ? 31.064 8.971 13.484 1.00 28.80 178 ARG B O 1
ATOM 2310 N N . LEU B 1 153 ? 30.697 7.340 15.050 1.00 28.03 179 LEU B N 1
ATOM 2311 C CA . LEU B 1 153 ? 31.917 6.614 14.755 1.00 26.47 179 LEU B CA 1
ATOM 2312 C C . LEU B 1 153 ? 31.437 5.297 14.087 1.00 26.84 179 LEU B C 1
ATOM 2313 O O . LEU B 1 153 ? 30.558 4.612 14.650 1.00 26.78 179 LEU B O 1
ATOM 2318 N N . LEU B 1 154 ? 31.984 5.009 12.928 1.00 38.38 180 LEU B N 1
ATOM 2319 C CA . LEU B 1 154 ? 31.617 3.840 12.152 1.00 36.52 180 LEU B CA 1
ATOM 2320 C C . LEU B 1 154 ? 32.832 2.989 11.811 1.00 38.34 180 LEU B C 1
ATOM 2321 O O . LEU B 1 154 ? 33.873 3.505 11.388 1.00 36.78 180 LEU B O 1
ATOM 2326 N N . ALA B 1 155 ? 32.676 1.671 11.984 1.00 38.57 181 ALA B N 1
ATOM 2327 C CA . ALA B 1 155 ? 33.755 0.689 11.656 1.00 39.46 181 ALA B CA 1
ATOM 2328 C C . ALA B 1 155 ? 33.842 0.527 10.160 1.00 38.67 181 ALA B C 1
ATOM 2329 O O . ALA B 1 155 ? 32.944 0.975 9.446 1.00 38.34 181 ALA B O 1
ATOM 2331 N N . PRO B 1 156 ? 34.881 -0.155 9.658 1.00 39.28 182 PRO B N 1
ATOM 2332 C CA . PRO B 1 156 ? 34.867 -0.326 8.207 1.00 39.88 182 PRO B CA 1
ATOM 2333 C C . PRO B 1 156 ? 33.621 -1.105 7.672 1.00 42.78 182 PRO B C 1
ATOM 2334 O O . PRO B 1 156 ? 32.949 -1.845 8.399 1.00 41.92 182 PRO B O 1
ATOM 2338 N N . GLY B 1 157 ? 33.313 -0.859 6.414 1.00 45.05 183 GLY B N 1
ATOM 2339 C CA . GLY B 1 157 ? 32.083 -1.425 5.786 1.00 49.00 183 GLY B CA 1
ATOM 2340 C C . GLY B 1 157 ? 30.890 -0.537 6.101 1.00 49.61 183 GLY B C 1
ATOM 2341 O O . GLY B 1 157 ? 30.928 0.244 7.049 1.00 47.62 183 GLY B O 1
ATOM 2342 N N . GLU B 1 158 ? 29.824 -0.664 5.308 1.00 56.15 184 GLU B N 1
ATOM 2343 C CA . GLU B 1 158 ? 28.555 0.091 5.543 1.00 58.31 184 GLU B CA 1
ATOM 2344 C C . GLU B 1 158 ? 27.811 -0.471 6.760 1.00 57.41 184 GLU B C 1
ATOM 2345 O O . GLU B 1 158 ? 27.535 -1.665 6.820 1.00 60.55 184 GLU B O 1
ATOM 2351 N N . SER B 1 159 ? 27.479 0.363 7.738 1.00 56.25 185 SER B N 1
ATOM 2352 C CA . SER B 1 159 ? 26.740 -0.142 8.927 1.00 55.65 185 SER B CA 1
ATOM 2353 C C . SER B 1 159 ? 25.374 -0.787 8.558 1.00 57.64 185 SER B C 1
ATOM 2354 O O . SER B 1 159 ? 24.881 -0.580 7.453 1.00 58.99 185 SER B O 1
ATOM 2357 N N . ASP B 1 160 ? 24.753 -1.533 9.480 1.00 57.41 186 ASP B N 1
ATOM 2358 C CA . ASP B 1 160 ? 23.410 -2.053 9.237 1.00 60.06 186 ASP B CA 1
ATOM 2359 C C . ASP B 1 160 ? 22.406 -0.888 9.278 1.00 58.49 186 ASP B C 1
ATOM 2360 O O . ASP B 1 160 ? 21.694 -0.659 8.299 1.00 59.28 186 ASP B O 1
#

Sequence (291 aa):
SVKDEAKISAQSFYQRLLLLNEEAILSGQDFGVRIDVDTRRLTFLQLTADKGWQKWQNDKMTNQTTLKEGLQLDFELGGGAWQKDDRLFNPGSLFDEEMFQEPAPQLFVLSSGEVTPFTLSIFPKGQEPDEQWRVTAQQEENNGGTTLRRLLAPGSVKDEAKISAQSFYQRLLLLNEEAILSGQDFGVRIDVDDTRRRLTFLQLTADKGWQKWQNDKMTNQTTLKEGLQLDFELGGGAWQDEEMFADEEPAPQLFVLSSGEVTPFTLSIFPKGQEPDEQWRVTAQENGTLRLLAPGESD